Protein AF-A0A3R7VAK1-F1 (afdb_monomer)

Radius of gyration: 31.64 Å; Cα contacts (8 Å, |Δi|>4): 240; chains: 1; bounding box: 93×49×76 Å

Mean predicted aligned error: 9.97 Å

Secondary structure (DSSP, 8-state):
--EEEESSPPPHHHHHHHHHTTPEE--TTGGGGS-GGGEEEEE--HHHHHHHHHHH-SSPPPHHHHHHHHHHHHHHHHTT-EEEEHHHHHHS-HHHHHHHHTT------TTPPPPPPPHHHHHHHHHHHHH-HHHHHHHHHHHHHS--TTPPP-TTHHHHHHHH--HHHHHHHHHHHHHHHS--HHHHHHHHHHHHHHHHHHHHHHHHHHHHHHHHHHHHHHHHHHHHHHHHHHH--

Nearest PDB structures (foldseek):
  3syv-assembly2_D  TM=1.754E-01  e=9.789E+00  Mus musculus

Foldseek 3Di:
DAEEEEPADADPLLVVLCVLLRHHYDYLVCVVVDQLQQYEYEYEDQLVVQVRCVVPPPDHDDLVSLLVRLVSLLVSLVSVHAYAYSLQSSQDGSVQSNCVSVVHQAADDQPRDDDQGQLVSLVVVLVSCVVCVSSVVSVQSSQVSHRPRPYDGPPCVNVRSVVNNDPVSVVVSVVVVCVVVPPPPVVVVVVVVVVVVVVVVVVVVVVVVVVVVVVVVVVVVVVVVVVVVVVVVVVVD

Solvent-accessible surface area (backbone atoms only — not comparable to full-atom values): 13100 Å² total; per-residue (Å²): 77,46,35,31,32,42,92,58,89,70,57,68,72,49,53,53,43,41,46,74,47,63,37,41,85,45,57,70,84,56,51,82,80,49,62,35,75,32,30,36,40,39,44,61,61,70,33,57,43,51,48,51,42,70,72,74,46,97,66,85,85,51,76,65,54,55,36,49,51,38,50,51,52,40,53,44,40,75,65,51,20,45,28,34,46,48,74,61,57,59,74,48,51,55,70,43,47,41,34,43,39,72,74,40,87,43,72,60,64,88,81,66,74,78,86,83,59,54,22,60,35,18,44,52,44,56,52,44,39,74,78,40,47,66,41,53,54,33,45,55,56,35,48,74,68,32,62,53,34,84,52,80,69,77,81,58,50,68,59,56,30,57,74,33,43,38,69,70,50,30,53,50,50,57,52,54,54,39,66,77,76,41,68,52,70,69,52,46,52,52,50,51,54,51,50,51,51,53,50,55,53,49,54,49,52,54,51,52,54,53,52,54,52,51,52,52,51,51,49,52,49,52,53,48,53,51,52,54,52,53,53,49,56,65,72,78,106

Structure (mmCIF, N/CA/C/O backbone):
data_AF-A0A3R7VAK1-F1
#
_entry.id   AF-A0A3R7VAK1-F1
#
loop_
_atom_site.group_PDB
_atom_site.id
_atom_site.type_symbol
_atom_site.label_atom_id
_atom_site.label_alt_id
_atom_site.label_comp_id
_atom_site.label_asym_id
_atom_site.label_entity_id
_atom_site.label_seq_id
_atom_site.pdbx_PDB_ins_code
_atom_site.Cartn_x
_atom_site.Cartn_y
_atom_site.Cartn_z
_atom_site.occupancy
_atom_site.B_iso_or_equiv
_atom_site.auth_seq_id
_atom_site.auth_comp_id
_atom_site.auth_asym_id
_atom_site.auth_atom_id
_atom_site.pdbx_PDB_model_num
ATOM 1 N N . MET A 1 1 ? -4.345 18.558 17.727 1.00 90.06 1 MET A N 1
ATOM 2 C CA . MET A 1 1 ? -3.313 17.801 16.979 1.00 90.06 1 MET A CA 1
ATOM 3 C C . MET A 1 1 ? -2.535 18.797 16.137 1.00 90.06 1 MET A C 1
ATOM 5 O O . MET A 1 1 ? -3.128 19.792 15.745 1.00 90.06 1 MET A O 1
ATOM 9 N N . LYS A 1 2 ? -1.239 18.591 15.915 1.00 89.31 2 LYS A N 1
ATOM 10 C CA . LYS A 1 2 ? -0.387 19.509 15.135 1.00 89.31 2 LYS A CA 1
ATOM 11 C C . LYS A 1 2 ? 0.376 18.796 14.031 1.00 89.31 2 LYS A C 1
ATOM 13 O O . LYS A 1 2 ? 0.550 19.355 12.954 1.00 89.31 2 LYS A O 1
ATOM 18 N N . HIS A 1 3 ? 0.766 17.552 14.285 1.00 92.44 3 HIS A N 1
ATOM 19 C CA . HIS A 1 3 ? 1.572 16.772 13.362 1.00 92.44 3 HIS A CA 1
ATOM 20 C C . HIS A 1 3 ? 0.809 15.545 12.888 1.00 92.44 3 HIS A C 1
ATOM 22 O O . HIS A 1 3 ? 0.019 14.964 13.638 1.00 92.44 3 HIS A O 1
ATOM 28 N N . TRP A 1 4 ? 1.068 15.135 11.655 1.00 92.75 4 TRP A N 1
ATOM 29 C CA . TRP A 1 4 ? 0.649 13.841 11.141 1.00 92.75 4 TRP A CA 1
ATOM 30 C C . TRP A 1 4 ? 1.864 13.067 10.644 1.00 92.75 4 TRP A C 1
ATOM 32 O O . TRP A 1 4 ? 2.814 13.656 10.131 1.00 92.75 4 TRP A O 1
ATOM 42 N N . CYS A 1 5 ? 1.839 11.748 10.785 1.00 91.50 5 CYS A N 1
ATOM 43 C CA . CYS A 1 5 ? 2.855 10.885 10.199 1.00 91.50 5 CYS A CA 1
ATOM 44 C C . CYS A 1 5 ? 2.229 9.607 9.645 1.00 91.50 5 CYS A C 1
ATOM 46 O O . CYS A 1 5 ? 1.159 9.175 10.070 1.00 91.50 5 CYS A O 1
ATOM 48 N N . SER A 1 6 ? 2.906 9.018 8.668 1.00 89.88 6 SER A N 1
ATOM 49 C CA . SER A 1 6 ? 2.524 7.769 8.018 1.00 89.88 6 SER A CA 1
ATOM 50 C C . SER A 1 6 ? 3.787 6.973 7.721 1.00 89.88 6 SER A C 1
ATOM 52 O O . SER A 1 6 ? 4.858 7.558 7.554 1.00 89.88 6 SER A O 1
ATOM 54 N N . ALA A 1 7 ? 3.674 5.646 7.679 1.00 83.75 7 ALA A N 1
ATOM 55 C CA . ALA A 1 7 ? 4.804 4.773 7.351 1.00 83.75 7 ALA A CA 1
ATOM 56 C C . ALA A 1 7 ? 5.190 4.831 5.873 1.00 83.75 7 ALA A C 1
ATOM 58 O O . ALA A 1 7 ? 6.351 4.625 5.537 1.00 83.75 7 ALA A O 1
ATOM 59 N N . ILE A 1 8 ? 4.219 5.137 5.018 1.00 81.56 8 ILE A N 1
ATOM 60 C CA . ILE A 1 8 ? 4.393 5.347 3.583 1.00 81.56 8 ILE A CA 1
ATOM 61 C C . ILE A 1 8 ? 3.769 6.687 3.232 1.00 81.56 8 ILE A C 1
ATOM 63 O O . ILE A 1 8 ? 2.856 7.164 3.917 1.00 81.56 8 ILE A O 1
ATOM 67 N N . ASP A 1 9 ? 4.241 7.300 2.157 1.00 82.25 9 ASP A N 1
ATOM 68 C CA . ASP A 1 9 ? 3.617 8.496 1.624 1.00 82.25 9 ASP A CA 1
ATOM 69 C C . ASP A 1 9 ? 2.122 8.275 1.345 1.00 82.25 9 ASP A C 1
ATOM 71 O O . ASP A 1 9 ? 1.715 7.479 0.498 1.00 82.25 9 ASP A O 1
ATOM 75 N N . VAL A 1 10 ? 1.291 9.073 2.006 1.00 85.88 10 VAL A N 1
ATOM 76 C CA . VAL A 1 10 ? -0.148 9.144 1.740 1.00 85.88 10 VAL A CA 1
ATOM 77 C C . VAL A 1 10 ? -0.439 9.646 0.322 1.00 85.88 10 VAL A C 1
ATOM 79 O O . VAL A 1 10 ? 0.418 10.190 -0.385 1.00 85.88 10 VAL A O 1
ATOM 82 N N . ALA A 1 11 ? -1.679 9.451 -0.129 1.00 86.12 11 ALA A N 1
ATOM 83 C CA . ALA A 1 11 ? -2.154 10.004 -1.392 1.00 86.12 11 ALA A CA 1
ATOM 84 C C . ALA A 1 11 ? -1.987 11.542 -1.428 1.00 86.12 11 ALA A C 1
ATOM 86 O O . ALA A 1 11 ? -2.242 12.208 -0.420 1.00 86.12 11 ALA A O 1
ATOM 87 N N . PRO A 1 12 ? -1.613 12.134 -2.579 1.00 86.12 12 PRO A N 1
ATOM 88 C CA . PRO A 1 12 ? -1.363 13.574 -2.685 1.00 86.12 12 PRO A CA 1
ATOM 89 C C . PRO A 1 12 ? -2.589 14.414 -2.297 1.00 86.12 12 PRO A C 1
ATOM 91 O O . PRO A 1 12 ? -2.455 15.375 -1.546 1.00 86.12 12 PRO A O 1
ATOM 94 N N . GLY A 1 13 ? -3.794 13.986 -2.690 1.00 88.62 13 GLY A N 1
ATOM 95 C CA . GLY A 1 13 ? -5.034 14.661 -2.294 1.00 88.62 13 GLY A CA 1
ATOM 96 C C . GLY A 1 13 ? -5.288 14.641 -0.781 1.00 88.62 13 GLY A C 1
ATOM 97 O O . GLY A 1 13 ? -5.809 15.611 -0.235 1.00 88.62 13 GLY A O 1
ATOM 98 N N . LEU A 1 14 ? -4.878 13.581 -0.072 1.00 90.94 14 LEU A N 1
ATOM 99 C CA . LEU A 1 14 ? -4.961 13.545 1.390 1.00 90.94 14 LEU A CA 1
ATOM 100 C C . LEU A 1 14 ? -3.970 14.522 2.016 1.00 90.94 14 LEU A C 1
ATOM 102 O O . LEU A 1 14 ? -4.324 15.269 2.924 1.00 90.94 14 LEU A O 1
ATOM 106 N N . LYS A 1 15 ? -2.736 14.540 1.505 1.00 91.38 15 LYS A N 1
ATOM 107 C CA . LYS A 1 15 ? -1.683 15.448 1.965 1.00 91.38 15 LYS A CA 1
ATOM 108 C C . LYS A 1 15 ? -2.126 16.906 1.853 1.00 91.38 15 LYS A C 1
ATOM 110 O O . LYS A 1 15 ? -1.982 17.644 2.820 1.00 91.38 15 LYS A O 1
ATOM 115 N N . GLU A 1 16 ? -2.717 17.294 0.726 1.00 91.38 16 GLU A N 1
ATOM 116 C CA . GLU A 1 16 ? -3.269 18.639 0.515 1.00 91.38 16 GLU A CA 1
ATOM 117 C C . GLU A 1 16 ? -4.404 18.974 1.492 1.00 91.38 16 GLU A C 1
ATOM 119 O O . GLU A 1 16 ? -4.458 20.079 2.029 1.00 91.38 16 GLU A O 1
ATOM 124 N N . LYS A 1 17 ? -5.298 18.020 1.779 1.00 93.44 17 LYS A N 1
ATOM 125 C CA . LYS A 1 17 ? -6.361 18.215 2.779 1.00 93.44 17 LYS A CA 1
ATOM 126 C C . LYS A 1 17 ? -5.801 18.393 4.191 1.00 93.44 17 LYS A C 1
ATOM 128 O O . LYS A 1 17 ? -6.282 19.251 4.929 1.00 93.44 17 LYS A O 1
ATOM 133 N N . LEU A 1 18 ? -4.804 17.594 4.573 1.00 92.81 18 LEU A N 1
ATOM 134 C CA . LEU A 1 18 ? -4.169 17.659 5.892 1.00 92.81 18 LEU A CA 1
ATOM 135 C C . LEU A 1 18 ? -3.427 18.985 6.086 1.00 92.81 18 LEU A C 1
ATOM 137 O O . LEU A 1 18 ? -3.588 19.624 7.126 1.00 92.81 18 LEU A O 1
ATOM 141 N N . THR A 1 19 ? -2.681 19.439 5.075 1.00 91.88 19 THR A N 1
ATOM 142 C CA . THR A 1 19 ? -1.998 20.739 5.124 1.00 91.88 19 THR A CA 1
ATOM 143 C C . THR A 1 19 ? -2.992 21.897 5.133 1.00 91.88 19 THR A C 1
ATOM 145 O O . THR A 1 19 ? -2.819 22.832 5.910 1.00 91.88 19 THR A O 1
ATOM 148 N N . ALA A 1 20 ? -4.079 21.821 4.356 1.00 90.75 20 ALA A N 1
ATOM 149 C CA . ALA A 1 20 ? -5.154 22.816 4.382 1.00 90.75 20 ALA A CA 1
ATOM 150 C C . ALA A 1 20 ? -5.874 22.884 5.741 1.00 90.75 20 ALA A C 1
ATOM 152 O O . ALA A 1 20 ? -6.329 23.952 6.147 1.00 90.75 20 ALA A O 1
ATOM 153 N N . ALA A 1 21 ? -5.956 21.763 6.462 1.00 90.25 21 ALA A N 1
ATOM 154 C CA . ALA A 1 21 ? -6.474 21.715 7.826 1.00 90.25 21 ALA A CA 1
ATOM 155 C C . ALA A 1 21 ? -5.461 22.220 8.880 1.00 90.25 21 ALA A C 1
ATOM 157 O O . ALA A 1 21 ? -5.824 22.374 10.044 1.00 90.25 21 ALA A O 1
ATOM 158 N N . GLY A 1 22 ? -4.216 22.513 8.484 1.00 89.50 22 GLY A N 1
ATOM 159 C CA . GLY A 1 22 ? -3.166 23.047 9.353 1.00 89.50 22 GLY A CA 1
ATOM 160 C C . GLY A 1 22 ? -2.309 21.991 10.056 1.00 89.50 22 GLY A C 1
ATOM 161 O O . GLY A 1 22 ? -1.672 22.315 11.054 1.00 89.50 22 GLY A O 1
ATOM 162 N N . LEU A 1 23 ? -2.299 20.740 9.577 1.00 91.31 23 LEU A N 1
ATOM 163 C CA . LEU A 1 23 ? -1.410 19.695 10.091 1.00 91.31 23 LEU A CA 1
ATOM 164 C C . LEU A 1 23 ? -0.082 19.671 9.329 1.00 91.31 23 LEU A C 1
ATOM 166 O O . LEU A 1 23 ? -0.047 19.662 8.096 1.00 91.31 23 LEU A O 1
ATOM 170 N N . GLU A 1 24 ? 1.012 19.572 10.074 1.00 91.31 24 GLU A N 1
ATOM 171 C CA . GLU A 1 24 ? 2.363 19.474 9.528 1.00 91.31 24 GLU A CA 1
ATOM 172 C C . GLU A 1 24 ? 2.799 18.012 9.406 1.00 91.31 24 GLU A C 1
ATOM 174 O O . GLU A 1 24 ? 2.557 17.198 10.298 1.00 91.31 24 GLU A O 1
ATOM 179 N N . ALA A 1 25 ? 3.446 17.666 8.294 1.00 90.62 25 ALA A N 1
ATOM 180 C CA . ALA A 1 25 ? 3.983 16.325 8.100 1.00 90.62 25 ALA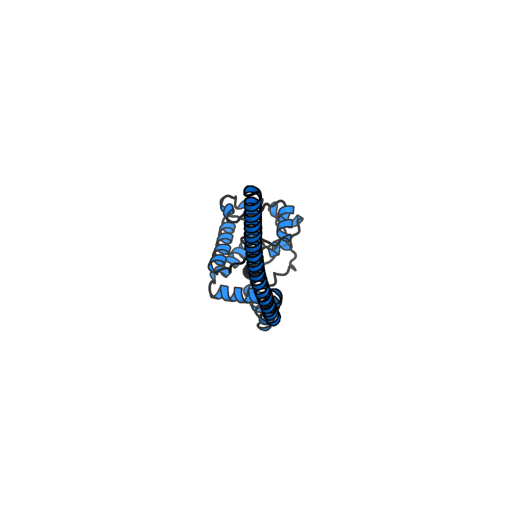 A CA 1
ATOM 181 C C . ALA A 1 25 ? 5.225 16.126 8.979 1.00 90.62 25 ALA A C 1
ATOM 183 O O . ALA A 1 25 ? 6.165 16.916 8.902 1.00 90.62 25 ALA A O 1
ATOM 184 N N . ALA A 1 26 ? 5.243 15.058 9.769 1.00 88.31 26 ALA A N 1
ATOM 185 C CA . ALA A 1 26 ? 6.400 14.609 10.532 1.00 88.31 26 ALA A CA 1
ATOM 186 C C . ALA A 1 26 ? 6.903 13.272 9.979 1.00 88.31 26 ALA A C 1
ATOM 188 O O . ALA A 1 26 ? 6.107 12.418 9.573 1.00 88.31 26 ALA A O 1
ATOM 189 N N . GLN A 1 27 ? 8.222 13.065 9.979 1.00 81.19 27 GLN A N 1
ATOM 190 C CA . GLN A 1 27 ? 8.775 11.759 9.635 1.00 81.19 27 GLN A CA 1
ATOM 191 C C . GLN A 1 27 ? 8.636 10.791 10.803 1.00 81.19 27 GLN A C 1
ATOM 193 O O . GLN A 1 27 ? 8.733 11.171 11.968 1.00 81.19 27 GLN A O 1
ATOM 198 N N . LEU A 1 28 ? 8.460 9.507 10.491 1.00 72.75 28 LEU A N 1
ATOM 199 C CA . LEU A 1 28 ? 8.272 8.459 11.497 1.00 72.75 28 LEU A CA 1
ATOM 200 C C . LEU A 1 28 ? 9.488 8.303 12.433 1.00 72.75 28 LEU A C 1
ATOM 202 O O . LEU A 1 28 ? 9.338 7.880 13.580 1.00 72.75 28 LEU A O 1
ATOM 206 N N . ALA A 1 29 ? 10.681 8.693 11.969 1.00 73.06 29 ALA A N 1
ATOM 207 C CA . ALA A 1 29 ? 11.901 8.747 12.774 1.00 73.06 29 ALA A CA 1
ATOM 208 C C . ALA A 1 29 ? 11.830 9.802 13.895 1.00 73.06 29 ALA A C 1
ATOM 210 O O . ALA A 1 29 ? 12.271 9.528 15.014 1.00 73.06 29 ALA A O 1
ATOM 211 N N . ASP A 1 30 ? 11.198 10.945 13.620 1.00 76.62 30 ASP A N 1
ATOM 212 C CA . ASP A 1 30 ? 11.133 12.111 14.513 1.00 76.62 30 ASP A CA 1
ATOM 213 C C . ASP A 1 30 ? 9.968 12.014 15.513 1.00 76.62 30 ASP A C 1
ATOM 215 O O . ASP A 1 30 ? 9.899 12.747 16.497 1.00 76.62 30 ASP A O 1
ATOM 219 N N . VAL A 1 31 ? 9.065 11.046 15.316 1.00 74.38 31 VAL A N 1
ATOM 220 C CA . VAL A 1 31 ? 7.885 10.812 16.167 1.00 74.38 31 VAL A CA 1
ATOM 221 C C . VAL A 1 31 ? 8.243 10.592 17.639 1.00 74.38 31 VAL A C 1
ATOM 223 O O . VAL A 1 31 ? 7.439 10.899 18.514 1.00 74.38 31 VAL A O 1
ATOM 226 N N . LYS A 1 32 ? 9.446 10.089 17.944 1.00 74.50 32 LYS A N 1
ATOM 227 C CA . LYS A 1 32 ? 9.892 9.878 19.334 1.00 74.50 32 LYS A CA 1
ATOM 228 C C . LYS A 1 32 ? 10.037 11.174 20.131 1.00 74.50 32 LYS A C 1
ATOM 230 O O . LYS A 1 32 ? 10.006 11.115 21.357 1.00 74.50 32 LYS A O 1
ATOM 235 N N . GLU A 1 33 ? 10.238 12.298 19.452 1.00 79.50 33 GLU A N 1
ATOM 236 C CA . GLU A 1 33 ? 10.461 13.609 20.067 1.00 79.50 33 GLU A CA 1
ATOM 237 C C . GLU A 1 33 ? 9.162 14.419 20.202 1.00 79.50 33 GLU A C 1
ATOM 239 O O . GLU A 1 33 ? 9.130 15.431 20.901 1.00 79.50 33 GLU A O 1
ATOM 244 N N . LEU A 1 34 ? 8.080 13.962 19.565 1.00 82.56 34 LEU A N 1
ATOM 245 C CA . LEU A 1 34 ? 6.777 14.619 19.570 1.00 82.56 34 LEU A CA 1
ATOM 246 C C . LEU A 1 34 ? 5.901 14.111 20.722 1.00 82.56 34 LEU A C 1
ATOM 248 O O . LEU A 1 34 ? 5.946 12.935 21.085 1.00 82.56 34 LEU A O 1
ATOM 252 N N . ASP A 1 35 ? 5.051 14.988 21.269 1.00 84.69 35 ASP A N 1
ATOM 253 C CA . ASP A 1 35 ? 3.999 14.572 22.202 1.00 84.69 35 ASP A CA 1
ATOM 254 C C . ASP A 1 35 ? 2.992 13.675 21.457 1.00 84.69 35 ASP A C 1
ATOM 256 O O . ASP A 1 35 ? 2.351 14.151 20.509 1.00 84.69 35 ASP A O 1
ATOM 260 N N . PRO A 1 36 ? 2.794 12.406 21.879 1.00 85.06 36 PRO A N 1
ATOM 261 C CA . PRO A 1 36 ? 1.802 11.521 21.278 1.00 85.06 36 PRO A CA 1
ATOM 262 C C . PRO A 1 36 ? 0.420 12.171 21.196 1.00 85.06 36 PRO A C 1
ATOM 264 O O . PRO A 1 36 ? -0.279 12.013 20.202 1.00 85.06 36 PRO A O 1
ATOM 267 N N . SER A 1 37 ? 0.043 12.984 22.185 1.00 85.62 37 SER A N 1
ATOM 268 C CA . SER A 1 37 ? -1.279 13.611 22.237 1.00 85.62 37 SER A CA 1
ATOM 269 C C . SER A 1 37 ? -1.525 14.651 21.126 1.00 85.62 37 SER A C 1
ATOM 271 O O . SER A 1 37 ? -2.676 15.017 20.841 1.00 85.62 37 SER A O 1
ATOM 273 N N . GLU A 1 38 ? -0.460 15.138 20.487 1.00 89.50 38 GLU A N 1
ATOM 274 C CA . GLU A 1 38 ? -0.514 16.087 19.374 1.00 89.50 38 GLU A CA 1
ATOM 275 C C . GLU A 1 38 ? -0.366 15.417 18.001 1.00 89.50 38 GLU A C 1
ATOM 277 O O . GLU A 1 38 ? -0.489 16.108 16.984 1.00 89.50 38 GLU A O 1
ATOM 282 N N . LEU A 1 39 ? -0.170 14.098 17.964 1.00 91.56 39 LEU A N 1
ATOM 283 C CA . LEU A 1 39 ? 0.146 13.333 16.765 1.00 91.56 39 LEU A CA 1
ATOM 284 C C . LEU A 1 39 ? -1.072 12.595 16.193 1.00 91.56 39 LEU A C 1
ATOM 286 O O . LEU A 1 39 ? -1.811 11.922 16.916 1.00 91.56 39 LEU A O 1
ATOM 290 N N . LEU A 1 40 ? -1.229 12.686 14.872 1.00 92.94 40 LEU A N 1
ATOM 291 C CA . LEU A 1 40 ? -2.108 11.842 14.068 1.00 92.94 40 LEU A CA 1
ATOM 292 C C . LEU A 1 40 ? -1.276 10.795 13.310 1.00 92.94 40 LEU A C 1
ATOM 294 O O . LEU A 1 40 ? -0.563 11.121 12.363 1.00 92.94 40 LEU A O 1
ATOM 298 N N . LEU A 1 41 ? -1.386 9.535 13.714 1.00 93.50 41 LEU A N 1
ATOM 299 C CA . LEU A 1 41 ? -0.835 8.385 13.007 1.00 93.50 41 LEU A CA 1
ATOM 300 C C . LEU A 1 41 ? -1.799 7.956 11.908 1.00 93.50 41 LEU A C 1
ATOM 302 O O . LEU A 1 41 ? -2.929 7.548 12.185 1.00 93.50 41 LEU A O 1
ATOM 306 N N . ILE A 1 42 ? -1.329 7.994 10.673 1.00 94.25 42 ILE A N 1
ATOM 307 C CA . ILE A 1 42 ? -2.062 7.491 9.523 1.00 94.25 42 ILE A CA 1
ATOM 308 C C . ILE A 1 42 ? -1.515 6.109 9.183 1.00 94.25 42 ILE A C 1
ATOM 310 O O . ILE A 1 42 ? -0.302 5.916 9.067 1.00 94.25 42 ILE A O 1
ATOM 314 N N . TYR A 1 43 ? -2.413 5.141 9.048 1.00 93.75 43 TYR A N 1
ATOM 315 C CA . TYR A 1 43 ? -2.078 3.803 8.576 1.00 93.75 43 TYR A CA 1
ATOM 316 C C . TYR A 1 43 ? -2.926 3.439 7.369 1.00 93.75 43 TYR A C 1
ATOM 318 O O . TYR A 1 43 ? -4.030 3.951 7.190 1.00 93.75 43 TYR A O 1
ATOM 326 N N . SER A 1 44 ? -2.408 2.506 6.585 1.00 92.81 44 SER A N 1
ATOM 327 C CA . SER A 1 44 ? -3.130 1.872 5.493 1.00 92.81 44 SER A CA 1
ATOM 328 C C . SER A 1 44 ? -3.312 0.390 5.827 1.00 92.81 44 SER A C 1
ATOM 330 O O . SER A 1 44 ? -2.423 -0.204 6.453 1.00 92.81 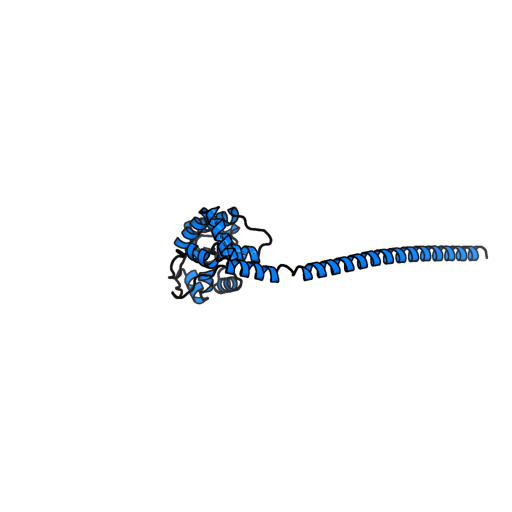44 SER A O 1
ATOM 332 N N . PRO A 1 45 ? -4.433 -0.229 5.430 1.00 93.06 45 PRO A N 1
ATOM 333 C CA . PRO A 1 45 ? -4.585 -1.678 5.448 1.00 93.06 45 PRO A CA 1
ATOM 334 C C . PRO A 1 45 ? -3.425 -2.387 4.717 1.00 93.06 45 PRO A C 1
ATOM 336 O O . PRO A 1 45 ? -2.872 -1.816 3.772 1.00 93.06 45 PRO A O 1
ATOM 339 N N . PRO A 1 46 ? -3.026 -3.608 5.129 1.00 93.62 46 PRO A N 1
AT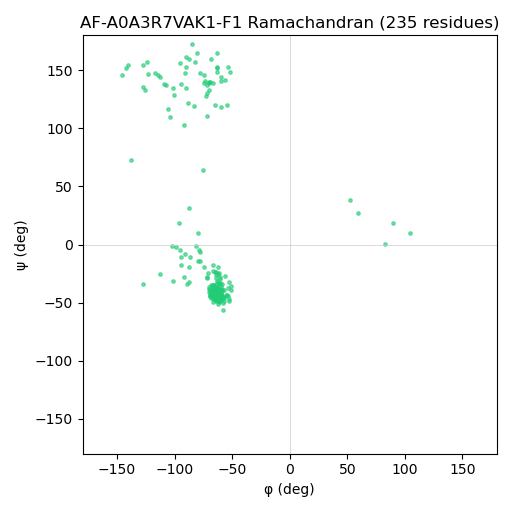OM 340 C CA . PRO A 1 46 ? -1.871 -4.298 4.551 1.00 93.62 46 PRO A CA 1
ATOM 341 C C . PRO A 1 46 ? -1.897 -4.445 3.022 1.00 93.62 46 PRO A C 1
ATOM 343 O O . PRO A 1 46 ? -0.855 -4.312 2.386 1.00 93.62 46 PRO A O 1
ATOM 346 N N . ASP A 1 47 ? -3.063 -4.688 2.423 1.00 93.56 47 ASP A N 1
ATOM 347 C CA . ASP A 1 47 ? -3.236 -4.789 0.971 1.00 93.56 47 ASP A CA 1
ATOM 348 C C . ASP A 1 47 ? -2.928 -3.465 0.263 1.00 93.56 47 ASP A C 1
ATOM 350 O O . ASP A 1 47 ? -2.140 -3.435 -0.684 1.00 93.56 47 ASP A O 1
ATOM 354 N N . GLN A 1 48 ? -3.470 -2.359 0.774 1.00 91.56 48 GLN A N 1
ATOM 355 C CA . GLN A 1 48 ? -3.219 -1.028 0.230 1.00 91.56 48 GLN A CA 1
ATOM 356 C C . GLN A 1 48 ? -1.769 -0.607 0.433 1.00 91.56 48 GLN A C 1
ATOM 358 O O . GLN A 1 48 ? -1.166 0.005 -0.443 1.00 91.56 48 GLN A O 1
ATOM 363 N N . LEU A 1 49 ? -1.197 -0.959 1.582 1.00 91.00 49 LEU A N 1
ATOM 364 C CA . LEU A 1 49 ? 0.193 -0.691 1.909 1.00 91.00 49 LEU A CA 1
ATOM 365 C C . LEU A 1 49 ? 1.120 -1.377 0.891 1.00 91.00 49 LEU A C 1
ATOM 367 O O . LEU A 1 49 ? 2.007 -0.728 0.339 1.00 91.00 49 LEU A O 1
ATOM 371 N N . LEU A 1 50 ? 0.883 -2.655 0.580 1.00 90.75 50 LEU A N 1
ATOM 372 C CA . LEU A 1 50 ? 1.633 -3.391 -0.446 1.00 90.75 50 LEU A CA 1
ATOM 373 C C . LEU A 1 50 ? 1.500 -2.761 -1.838 1.00 90.75 50 LEU A C 1
ATOM 375 O O . LEU A 1 50 ? 2.478 -2.684 -2.582 1.00 90.75 50 LEU A O 1
ATOM 379 N N . GLU A 1 51 ? 0.302 -2.310 -2.199 1.00 88.50 51 GLU A N 1
ATOM 380 C CA . GLU A 1 51 ? 0.040 -1.668 -3.487 1.00 88.50 51 GLU A CA 1
ATOM 381 C C . GLU A 1 51 ? 0.739 -0.306 -3.610 1.00 88.50 51 GLU A C 1
ATOM 383 O O . GLU A 1 51 ? 1.386 -0.010 -4.621 1.00 88.50 51 GLU A O 1
ATOM 388 N N . GLN A 1 52 ? 0.690 0.504 -2.553 1.00 86.50 52 GLN A N 1
ATOM 389 C CA . GLN A 1 52 ? 1.420 1.767 -2.468 1.00 86.50 52 GLN A CA 1
ATOM 390 C C . GLN A 1 52 ? 2.934 1.535 -2.540 1.00 86.50 52 GLN A C 1
ATOM 392 O O . GLN A 1 52 ? 3.623 2.224 -3.289 1.00 86.50 52 GLN A O 1
ATOM 397 N N . TRP A 1 53 ? 3.449 0.518 -1.844 1.00 86.88 53 TRP A N 1
ATOM 398 C CA . TRP A 1 53 ? 4.866 0.154 -1.904 1.00 86.88 53 TRP A CA 1
ATOM 399 C C . TRP A 1 53 ? 5.280 -0.240 -3.325 1.00 86.88 53 TRP A C 1
ATOM 401 O O . TRP A 1 53 ? 6.236 0.300 -3.870 1.00 86.88 53 TRP A O 1
ATOM 411 N N . ARG A 1 54 ? 4.506 -1.113 -3.982 1.00 83.94 54 ARG A N 1
ATOM 412 C CA . ARG A 1 54 ? 4.765 -1.584 -5.357 1.00 83.94 54 ARG A CA 1
ATOM 413 C C . ARG A 1 54 ? 4.745 -0.465 -6.408 1.00 83.94 54 ARG A C 1
ATOM 415 O O . ARG A 1 54 ? 5.281 -0.630 -7.511 1.00 83.94 54 ARG A O 1
ATOM 422 N N . THR A 1 55 ? 4.051 0.635 -6.131 1.00 80.38 55 THR A N 1
ATOM 423 C CA . THR A 1 55 ? 3.940 1.771 -7.056 1.00 80.38 55 THR A CA 1
ATOM 424 C C . THR A 1 55 ? 5.006 2.833 -6.837 1.00 80.38 55 THR A C 1
ATOM 426 O O . THR A 1 55 ? 5.344 3.513 -7.802 1.00 80.38 55 THR A O 1
ATOM 429 N N . ARG A 1 56 ? 5.528 2.979 -5.615 1.00 75.75 56 ARG A N 1
ATOM 430 C CA . ARG A 1 56 ? 6.403 4.101 -5.242 1.00 75.75 56 ARG A CA 1
ATOM 431 C C . ARG A 1 56 ? 7.845 3.712 -4.951 1.00 75.75 56 ARG A C 1
ATOM 433 O O . ARG A 1 56 ? 8.717 4.556 -5.110 1.00 75.75 56 ARG A O 1
ATOM 440 N N . GLU A 1 57 ? 8.087 2.473 -4.543 1.00 76.94 57 GLU A N 1
ATOM 441 C CA . GLU A 1 57 ? 9.406 2.012 -4.122 1.00 76.94 57 GLU A CA 1
ATOM 442 C C . GLU A 1 57 ? 10.026 1.082 -5.168 1.00 76.94 57 GLU A C 1
ATOM 444 O O . GLU A 1 57 ? 9.379 0.168 -5.682 1.00 76.94 57 GLU A O 1
ATOM 449 N N . ASP A 1 58 ? 11.319 1.276 -5.430 1.00 73.88 58 ASP A N 1
ATOM 450 C CA . ASP A 1 58 ? 12.090 0.437 -6.358 1.00 73.88 58 ASP A CA 1
ATOM 451 C C . ASP A 1 58 ? 12.505 -0.904 -5.731 1.00 73.88 58 ASP A C 1
ATOM 453 O O . ASP A 1 58 ? 12.934 -1.828 -6.428 1.00 73.88 58 ASP A O 1
ATOM 457 N N . THR A 1 59 ? 12.400 -1.023 -4.403 1.00 79.56 59 THR A N 1
ATOM 458 C CA . THR A 1 59 ? 12.836 -2.206 -3.655 1.00 79.56 59 THR A CA 1
ATOM 459 C C . THR A 1 59 ? 11.654 -3.004 -3.102 1.00 79.56 59 THR A C 1
ATOM 461 O O . THR A 1 59 ? 10.685 -2.425 -2.600 1.00 79.56 59 THR A O 1
ATOM 464 N N . PRO A 1 60 ? 11.710 -4.348 -3.176 1.00 83.12 60 PRO A N 1
ATOM 465 C CA . PRO A 1 60 ? 10.636 -5.194 -2.684 1.00 83.12 60 PRO A CA 1
ATOM 466 C C . PRO A 1 60 ? 10.596 -5.189 -1.154 1.00 83.12 60 PRO A C 1
ATOM 468 O O . PRO A 1 60 ? 11.603 -5.453 -0.493 1.00 83.12 60 PRO A O 1
ATOM 471 N N . VAL A 1 61 ? 9.407 -4.956 -0.604 1.00 87.38 61 VAL A N 1
ATOM 472 C CA . VAL A 1 61 ? 9.151 -5.010 0.839 1.00 87.38 61 VAL A CA 1
ATOM 473 C C . VAL A 1 61 ? 9.292 -6.433 1.381 1.00 87.38 61 VAL A C 1
ATOM 475 O O . VAL A 1 61 ? 8.839 -7.398 0.758 1.00 87.38 61 VAL A O 1
ATOM 478 N N . GLN A 1 62 ? 9.904 -6.576 2.556 1.00 89.25 62 GLN A N 1
ATOM 479 C CA . GLN A 1 62 ? 9.989 -7.846 3.274 1.00 89.25 62 GLN A CA 1
ATOM 480 C C . GLN A 1 62 ? 8.869 -7.967 4.313 1.00 89.25 62 GLN A C 1
ATOM 482 O O . GLN A 1 62 ? 8.352 -6.982 4.845 1.00 89.25 62 GLN A O 1
ATOM 487 N N . SER A 1 63 ? 8.519 -9.200 4.682 1.00 89.31 63 SER A N 1
ATOM 488 C CA . SER A 1 63 ? 7.517 -9.457 5.728 1.00 89.31 63 SER A CA 1
ATOM 489 C C . SER A 1 63 ? 7.916 -8.880 7.095 1.00 89.31 63 SER A C 1
ATOM 491 O O . SER A 1 63 ? 7.049 -8.482 7.878 1.00 89.31 63 SER A O 1
ATOM 493 N N . SER A 1 64 ? 9.221 -8.788 7.379 1.00 91.31 64 SER A N 1
ATOM 494 C CA . SER A 1 64 ? 9.764 -8.130 8.572 1.00 91.31 64 SER A CA 1
ATOM 495 C C . SER A 1 64 ? 9.459 -6.637 8.611 1.00 91.31 64 SER A C 1
ATOM 497 O O . SER A 1 64 ? 9.143 -6.119 9.682 1.00 91.31 64 SER A O 1
ATOM 499 N N . ASP A 1 65 ? 9.503 -5.967 7.460 1.00 90.69 65 ASP A N 1
ATOM 500 C CA . ASP A 1 65 ? 9.304 -4.520 7.359 1.00 90.69 65 ASP A CA 1
ATOM 501 C C . ASP A 1 65 ? 7.850 -4.176 7.687 1.00 90.69 65 ASP A C 1
ATOM 503 O O . ASP A 1 65 ? 7.576 -3.332 8.540 1.00 90.69 65 ASP A O 1
ATOM 507 N N . LEU A 1 66 ? 6.908 -4.926 7.107 1.00 91.31 66 LEU A N 1
ATOM 508 C CA . LEU A 1 66 ? 5.476 -4.793 7.391 1.00 91.31 66 LEU A CA 1
ATOM 509 C C . LEU A 1 66 ? 5.165 -5.028 8.865 1.00 91.31 66 LEU A C 1
ATOM 511 O O . LEU A 1 66 ? 4.431 -4.259 9.489 1.00 91.31 66 LEU A O 1
ATOM 515 N N . ARG A 1 67 ? 5.758 -6.073 9.447 1.00 91.56 67 ARG A N 1
ATOM 516 C CA . ARG A 1 67 ? 5.601 -6.368 10.872 1.00 91.56 67 ARG A CA 1
ATOM 517 C C . ARG A 1 67 ? 6.093 -5.205 11.727 1.00 91.56 67 ARG A C 1
ATOM 519 O O . ARG A 1 67 ? 5.389 -4.788 12.644 1.00 91.56 67 ARG A O 1
ATOM 526 N N . GLN A 1 68 ? 7.269 -4.668 11.416 1.00 91.69 68 GLN A N 1
ATOM 527 C CA . GLN A 1 68 ? 7.846 -3.546 12.143 1.00 91.69 68 GLN A CA 1
ATOM 528 C C . GLN A 1 68 ? 6.975 -2.290 12.036 1.00 91.69 68 GLN A C 1
ATOM 530 O O . GLN A 1 68 ? 6.766 -1.623 13.049 1.00 91.69 68 GLN A O 1
ATOM 535 N N . ILE A 1 69 ? 6.424 -1.996 10.856 1.00 91.50 69 ILE A N 1
ATOM 536 C CA . ILE A 1 69 ? 5.532 -0.852 10.632 1.00 91.50 69 ILE A CA 1
ATOM 537 C C . ILE A 1 69 ? 4.308 -0.925 11.550 1.00 91.50 69 ILE A C 1
ATOM 539 O O . ILE A 1 69 ? 4.090 -0.015 12.354 1.00 91.50 69 ILE A O 1
ATOM 543 N N . PHE A 1 70 ? 3.544 -2.020 11.497 1.00 92.81 70 PHE A N 1
ATOM 544 C CA . PHE A 1 70 ? 2.326 -2.142 12.305 1.00 92.81 70 PHE A CA 1
ATOM 545 C C . PHE A 1 70 ? 2.629 -2.216 13.807 1.00 92.81 70 PHE A C 1
ATOM 547 O O . PHE A 1 70 ? 1.897 -1.642 14.614 1.00 92.81 70 PHE A O 1
ATOM 554 N N . GLN A 1 71 ? 3.738 -2.847 14.209 1.00 92.19 71 GLN A N 1
ATOM 555 C CA . GLN A 1 71 ? 4.178 -2.848 15.608 1.00 92.19 71 GLN A CA 1
ATOM 556 C C . GLN A 1 71 ? 4.530 -1.443 16.109 1.00 92.19 71 GLN A C 1
ATOM 558 O O . GLN A 1 71 ? 4.173 -1.079 17.233 1.00 92.19 71 GLN A O 1
ATOM 563 N N . GLN A 1 72 ? 5.228 -0.643 15.298 1.00 90.38 72 GLN A N 1
ATOM 564 C CA . GLN A 1 72 ? 5.570 0.735 15.645 1.00 90.38 72 GLN A CA 1
ATOM 565 C C . GLN A 1 72 ? 4.318 1.607 15.749 1.00 90.38 72 GLN A C 1
ATOM 567 O O . GLN A 1 72 ? 4.159 2.306 16.749 1.00 90.38 72 GLN A O 1
ATOM 572 N N . GLN A 1 73 ? 3.410 1.523 14.775 1.00 90.56 73 GLN A N 1
ATOM 573 C CA . GLN A 1 73 ? 2.140 2.252 14.804 1.00 90.56 73 GLN A CA 1
ATOM 574 C C . GLN A 1 73 ? 1.330 1.897 16.054 1.00 90.56 73 GLN A C 1
ATOM 576 O O . GLN A 1 73 ? 0.976 2.787 16.824 1.00 90.56 73 GLN A O 1
ATOM 581 N N . LEU A 1 74 ? 1.147 0.604 16.339 1.00 91.00 74 LEU A N 1
ATOM 582 C CA . LEU A 1 74 ? 0.418 0.146 17.523 1.00 91.00 74 LEU A CA 1
ATOM 583 C C . LEU A 1 74 ? 1.062 0.636 18.826 1.00 91.00 74 LEU A C 1
ATOM 585 O O . LEU A 1 74 ? 0.360 1.009 19.768 1.00 91.00 74 LEU A O 1
ATOM 589 N N . LYS A 1 75 ? 2.398 0.652 18.896 1.00 90.56 75 LYS A N 1
ATOM 590 C CA . LYS A 1 75 ? 3.128 1.174 20.055 1.00 90.56 75 LYS A CA 1
ATOM 591 C C . LYS A 1 75 ? 2.816 2.651 20.293 1.00 90.56 75 LYS A C 1
ATOM 593 O O . LYS A 1 75 ? 2.558 3.020 21.435 1.00 90.56 75 LYS A O 1
ATOM 598 N N . TYR A 1 76 ? 2.835 3.484 19.256 1.00 88.12 76 TYR A N 1
ATOM 599 C CA . TYR A 1 76 ? 2.551 4.912 19.400 1.00 88.12 76 TYR A CA 1
ATOM 600 C C . TYR A 1 76 ? 1.076 5.187 19.708 1.00 88.12 76 TYR A C 1
ATOM 602 O O . TYR A 1 76 ? 0.787 6.032 20.555 1.00 88.12 76 TYR A O 1
ATOM 610 N N . THR A 1 77 ? 0.149 4.416 19.135 1.00 89.81 77 THR A N 1
ATOM 611 C CA . THR A 1 77 ? -1.273 4.492 19.499 1.00 89.81 77 THR A CA 1
ATOM 612 C C . THR A 1 77 ? -1.476 4.188 20.986 1.00 89.81 77 THR A C 1
ATOM 614 O O . THR A 1 77 ? -2.159 4.928 21.689 1.00 89.81 77 THR A O 1
ATOM 617 N N . LYS A 1 78 ? -0.791 3.168 21.525 1.00 89.38 78 LYS A N 1
ATOM 618 C CA . LYS A 1 78 ? -0.815 2.850 22.968 1.00 89.38 78 LYS A CA 1
ATOM 619 C C . LYS A 1 78 ? -0.217 3.946 23.858 1.00 89.38 78 LYS A C 1
ATOM 621 O O . LYS A 1 78 ? -0.563 4.016 25.033 1.00 89.38 78 LYS A O 1
ATOM 626 N N . LEU A 1 79 ? 0.666 4.790 23.322 1.00 88.25 79 LEU A N 1
ATOM 627 C CA . LEU A 1 79 ? 1.224 5.952 24.026 1.00 88.25 79 LEU A CA 1
ATOM 628 C C . LEU A 1 79 ? 0.287 7.173 24.009 1.00 88.25 79 LEU A C 1
ATOM 630 O O . LEU A 1 79 ? 0.615 8.187 24.620 1.00 88.25 79 LEU A O 1
ATOM 634 N N . GLY A 1 80 ? -0.876 7.077 23.357 1.00 85.62 80 GLY A N 1
ATOM 635 C CA . GLY A 1 80 ? -1.895 8.128 23.328 1.00 85.62 80 GLY A CA 1
ATOM 636 C C . GLY A 1 80 ? -1.963 8.914 22.021 1.00 85.62 80 GLY A C 1
ATOM 637 O O . GLY A 1 80 ? -2.657 9.929 21.976 1.00 85.62 80 GLY A O 1
ATOM 638 N N . ALA A 1 81 ? -1.267 8.468 20.970 1.00 89.94 81 ALA A N 1
ATOM 639 C CA . ALA A 1 81 ? -1.418 9.056 19.646 1.00 89.94 81 ALA A CA 1
ATOM 640 C C . ALA A 1 81 ? -2.775 8.715 19.029 1.00 89.94 81 ALA A C 1
ATOM 642 O O . ALA A 1 81 ? -3.247 7.580 19.116 1.00 89.94 81 ALA A O 1
ATOM 643 N N . CYS A 1 82 ? -3.386 9.705 18.378 1.00 91.88 82 CYS A N 1
ATOM 644 C CA . CYS A 1 82 ? -4.588 9.477 17.590 1.00 91.88 82 CYS A CA 1
ATOM 645 C C . CYS A 1 82 ? -4.205 8.680 16.348 1.00 91.88 82 CYS A C 1
ATOM 647 O O . CYS A 1 82 ? -3.233 9.022 15.681 1.00 91.88 82 CYS A O 1
ATOM 649 N N . CYS A 1 83 ? -4.953 7.633 16.026 1.00 93.44 83 CYS A N 1
ATOM 650 C CA . CYS A 1 83 ? -4.655 6.767 14.897 1.00 93.44 83 CYS A CA 1
ATOM 651 C C . CYS A 1 83 ? -5.873 6.671 13.984 1.00 93.44 83 CYS A C 1
ATOM 653 O O . CYS A 1 83 ? -6.975 6.463 14.476 1.00 93.44 83 CYS A O 1
ATOM 655 N N . ALA A 1 84 ? -5.707 6.824 12.673 1.00 94.44 84 ALA A N 1
ATOM 656 C CA . ALA A 1 84 ? -6.810 6.739 11.722 1.00 94.44 84 ALA A CA 1
ATOM 657 C C . ALA A 1 84 ? -6.358 6.121 10.397 1.00 94.44 84 ALA A C 1
ATOM 659 O O . ALA A 1 84 ? -5.235 6.343 9.945 1.00 94.44 84 ALA A O 1
ATOM 660 N N . ALA A 1 85 ? -7.257 5.365 9.768 1.00 94.19 85 ALA A N 1
ATOM 661 C CA . ALA A 1 85 ? -6.990 4.784 8.462 1.00 94.19 85 ALA A CA 1
ATOM 662 C C . ALA A 1 85 ? -7.006 5.870 7.374 1.00 94.19 85 ALA A C 1
ATOM 664 O O . ALA A 1 85 ? -7.906 6.718 7.344 1.00 94.19 85 ALA A O 1
ATOM 665 N N . ASP A 1 86 ? -6.050 5.814 6.455 1.00 93.56 86 ASP A N 1
ATOM 666 C CA . ASP A 1 86 ? -5.916 6.728 5.319 1.00 93.56 86 ASP A CA 1
ATOM 667 C C . ASP A 1 86 ? -7.192 6.818 4.468 1.00 93.56 86 ASP A C 1
ATOM 669 O O . ASP A 1 86 ? -7.653 7.915 4.143 1.00 93.56 86 ASP A O 1
ATOM 673 N N . TRP A 1 87 ? -7.819 5.681 4.163 1.00 92.00 87 TRP A N 1
ATOM 674 C CA . TRP A 1 87 ? -9.040 5.622 3.368 1.00 92.00 87 TRP A CA 1
ATOM 675 C C . TRP A 1 87 ? -10.207 6.329 4.061 1.00 92.00 87 TRP A C 1
ATOM 677 O O . TRP A 1 87 ? -10.981 7.008 3.393 1.00 92.00 87 TRP A O 1
ATOM 687 N N . ARG A 1 88 ? -10.311 6.253 5.394 1.00 93.88 88 ARG A N 1
ATOM 688 C CA . ARG A 1 88 ? -11.349 6.976 6.146 1.00 93.88 88 ARG A CA 1
ATOM 689 C C . ARG A 1 88 ? -11.101 8.477 6.120 1.00 93.88 88 ARG A C 1
ATOM 691 O O . ARG A 1 88 ? -12.027 9.249 5.881 1.00 93.88 88 ARG A O 1
ATOM 698 N N . LEU A 1 89 ? -9.850 8.889 6.324 1.00 93.62 89 LEU A N 1
ATOM 699 C CA . LEU A 1 89 ? -9.462 10.298 6.260 1.00 93.62 89 LEU A CA 1
ATOM 700 C C . LEU A 1 89 ? -9.712 10.894 4.867 1.00 93.62 89 LEU A C 1
ATOM 702 O O . LEU A 1 89 ? -10.098 12.056 4.761 1.00 93.62 89 LEU A O 1
ATOM 706 N N . ASN A 1 90 ? -9.565 10.098 3.805 1.00 92.69 90 ASN A N 1
ATOM 707 C CA . ASN A 1 90 ? -9.862 10.527 2.439 1.00 92.69 90 ASN A CA 1
ATOM 708 C C . ASN A 1 90 ? -11.325 10.940 2.232 1.00 92.69 90 ASN A C 1
ATOM 710 O O . ASN A 1 90 ? -11.572 11.873 1.461 1.00 92.69 90 ASN A O 1
ATOM 714 N N . TYR A 1 91 ? -12.272 10.304 2.926 1.00 93.00 91 TYR A N 1
ATOM 715 C CA . TYR A 1 91 ? -13.695 10.651 2.860 1.00 93.00 91 TYR A CA 1
ATOM 716 C C . TYR A 1 91 ? -14.077 11.863 3.715 1.00 93.00 91 TYR A C 1
ATOM 718 O O . TYR A 1 91 ? -15.150 12.430 3.515 1.00 93.00 91 TYR A O 1
ATOM 726 N N . LEU A 1 92 ? -13.213 12.302 4.633 1.00 92.44 92 LEU A N 1
ATOM 727 C CA . LEU A 1 92 ? -13.463 13.516 5.400 1.00 92.44 92 LEU A CA 1
ATOM 728 C C . LEU A 1 92 ? -13.250 14.764 4.530 1.00 92.44 92 LEU A C 1
ATOM 730 O O . LEU A 1 92 ? -12.329 14.860 3.704 1.00 92.44 92 LEU A O 1
ATOM 734 N N . ASP A 1 93 ? -14.124 15.745 4.735 1.00 90.75 93 ASP A N 1
ATOM 735 C CA . ASP A 1 93 ? -13.934 17.101 4.243 1.00 90.75 93 ASP A CA 1
ATOM 736 C C . ASP A 1 93 ? -12.995 17.883 5.176 1.00 90.75 93 ASP A C 1
ATOM 738 O O . ASP A 1 93 ? -12.724 17.492 6.317 1.00 90.75 93 ASP A O 1
ATOM 742 N N . THR A 1 94 ? -12.491 19.020 4.701 1.00 89.81 94 THR A N 1
ATOM 743 C CA . THR A 1 94 ? -11.585 19.875 5.481 1.00 89.81 94 THR A CA 1
ATOM 744 C C . THR A 1 94 ? -12.218 20.350 6.790 1.00 89.81 94 THR A C 1
ATOM 746 O O . THR A 1 94 ? -11.529 20.425 7.805 1.00 89.81 94 THR A O 1
ATOM 749 N N . THR A 1 95 ? -13.533 20.589 6.821 1.00 91.00 95 THR A N 1
ATOM 750 C CA . THR A 1 95 ? -14.254 20.959 8.050 1.00 91.00 95 THR A CA 1
ATOM 751 C C . THR A 1 95 ? -14.220 19.840 9.087 1.00 91.00 95 THR A C 1
ATOM 753 O O . THR A 1 95 ? -13.975 20.096 10.267 1.00 91.00 95 THR A O 1
ATOM 756 N N . SER A 1 96 ? -14.447 18.593 8.672 1.00 93.12 96 SER A N 1
ATOM 757 C CA . SER A 1 96 ? -14.386 17.440 9.572 1.00 93.12 96 SER A CA 1
ATOM 758 C C . SER A 1 96 ? -12.967 17.157 10.058 1.00 93.12 96 SER A C 1
ATOM 760 O O . SER A 1 96 ? -12.787 16.808 11.225 1.00 93.12 96 SER A O 1
ATOM 762 N N . LEU A 1 97 ? -11.951 17.382 9.219 1.00 92.31 97 LEU A N 1
ATOM 763 C CA . LEU A 1 97 ? -10.548 17.320 9.641 1.00 92.31 97 LEU A CA 1
ATOM 764 C C . LEU A 1 97 ? -10.214 18.402 10.680 1.00 92.31 97 LEU A C 1
ATOM 766 O O . LEU A 1 97 ? -9.574 18.103 11.685 1.00 92.31 97 LEU A O 1
ATOM 770 N N . LEU A 1 98 ? -10.708 19.634 10.516 1.00 91.94 98 LEU A N 1
ATOM 771 C CA . LEU A 1 98 ? -10.548 20.690 11.527 1.00 91.94 98 LEU A CA 1
ATOM 772 C C . LEU A 1 98 ? -11.195 20.313 12.868 1.00 91.94 98 LEU A C 1
ATOM 774 O O . LEU A 1 98 ? -10.618 20.564 13.928 1.00 91.94 98 LEU A O 1
ATOM 778 N N . ARG A 1 99 ? -12.364 19.661 12.838 1.00 91.44 99 ARG A N 1
ATOM 779 C CA . ARG A 1 99 ? -13.007 19.119 14.047 1.00 91.44 99 ARG A CA 1
ATOM 780 C C . ARG A 1 99 ? -12.135 18.058 14.718 1.00 91.44 99 ARG A C 1
ATOM 782 O O . ARG A 1 99 ? -11.924 18.140 15.927 1.00 91.44 99 ARG A O 1
ATOM 789 N N . LEU A 1 100 ? -11.570 17.129 13.945 1.00 91.38 100 LEU A N 1
ATOM 790 C CA . LEU A 1 100 ? -10.640 16.113 14.452 1.00 91.38 100 LEU A CA 1
ATOM 791 C C . LEU A 1 100 ? -9.422 16.746 15.142 1.00 91.38 100 LEU A C 1
ATOM 793 O O . LEU A 1 100 ? -9.059 16.364 16.254 1.00 91.38 100 LEU A O 1
ATOM 797 N N . ILE A 1 101 ? -8.830 17.774 14.528 1.00 90.25 101 ILE A N 1
ATOM 798 C CA . ILE A 1 101 ? -7.680 18.513 15.072 1.00 90.25 101 ILE A CA 1
ATOM 799 C C . ILE A 1 101 ? -8.000 19.142 16.431 1.00 90.25 101 ILE A C 1
ATOM 801 O O . ILE A 1 101 ? -7.155 19.130 17.336 1.00 90.25 101 ILE A O 1
ATOM 805 N N . GLN A 1 102 ? -9.228 19.643 16.581 1.00 89.25 102 GLN A N 1
ATOM 806 C CA . GLN A 1 102 ? -9.781 20.203 17.816 1.00 89.25 102 GLN A CA 1
ATOM 807 C C . GLN A 1 102 ? -10.258 19.131 18.816 1.00 89.25 102 GLN A C 1
ATOM 809 O O . GLN A 1 102 ? -10.897 19.473 19.810 1.00 89.25 102 GLN A O 1
ATOM 814 N N . ARG A 1 103 ? -9.945 17.847 18.581 1.00 85.00 103 ARG A N 1
ATOM 815 C CA . ARG A 1 103 ? -10.371 16.686 19.387 1.00 85.00 103 ARG A CA 1
ATOM 816 C C . ARG A 1 103 ? -11.891 16.514 19.479 1.00 85.00 103 ARG A C 1
ATOM 818 O O . ARG A 1 103 ? -12.405 15.947 20.440 1.00 85.00 103 ARG A O 1
ATOM 825 N N . GLN A 1 104 ? -12.617 16.994 18.477 1.00 89.06 104 GLN A N 1
ATOM 826 C CA . GLN A 1 104 ? -14.023 16.658 18.279 1.00 89.06 104 GLN A CA 1
ATOM 827 C C . GLN A 1 104 ? -14.120 15.412 17.395 1.00 89.06 104 GLN A C 1
ATOM 829 O O . GLN A 1 104 ? -13.238 15.165 16.578 1.00 89.06 104 GLN A O 1
ATOM 834 N N . GLN A 1 105 ? -15.197 14.637 17.535 1.00 87.38 105 GLN A N 1
ATOM 835 C CA . GLN A 1 105 ? -15.401 13.412 16.757 1.00 87.38 105 GLN A CA 1
ATOM 836 C C . GLN A 1 105 ? -16.202 13.702 15.478 1.00 87.38 105 GLN A C 1
ATOM 838 O O . GLN A 1 105 ? -17.427 13.864 15.559 1.00 87.38 105 GLN A O 1
ATOM 843 N N . PRO A 1 106 ? -15.564 13.781 14.293 1.00 91.94 106 PRO A N 1
ATOM 844 C CA . PRO A 1 106 ? -16.306 13.795 13.043 1.00 91.94 106 PRO A CA 1
ATOM 845 C C . PRO A 1 106 ? -16.964 12.431 12.798 1.00 91.94 106 PRO A C 1
ATOM 847 O O . PRO A 1 106 ? -16.574 11.413 13.377 1.00 91.94 106 PRO A O 1
ATOM 850 N N . ARG A 1 107 ? -17.986 12.417 11.940 1.00 92.75 107 ARG A N 1
ATOM 851 C CA . ARG A 1 107 ? -18.696 11.197 11.551 1.00 92.75 107 ARG A CA 1
ATOM 852 C C . ARG A 1 107 ? -18.749 11.071 10.040 1.00 92.75 107 ARG A C 1
ATOM 854 O O . ARG A 1 107 ? -19.048 12.049 9.361 1.00 92.75 107 ARG A O 1
ATOM 861 N N . LEU A 1 108 ? -18.486 9.867 9.558 1.00 92.81 108 LEU A N 1
ATOM 862 C CA . LEU A 1 108 ? -18.695 9.469 8.174 1.00 92.81 108 LEU A CA 1
ATOM 863 C C . LEU A 1 108 ? -20.105 8.899 7.994 1.00 92.81 108 LEU A C 1
ATOM 865 O O . LEU A 1 108 ? -20.770 8.503 8.956 1.00 92.81 108 LEU A O 1
ATOM 869 N N . GLU A 1 109 ? -20.566 8.858 6.748 1.00 90.56 109 GLU A N 1
ATOM 870 C CA . GLU A 1 109 ? -21.818 8.188 6.404 1.00 90.56 109 GLU A CA 1
ATOM 871 C C . GLU A 1 109 ? -21.660 6.671 6.535 1.00 90.56 109 GLU A C 1
ATOM 873 O O . GLU A 1 109 ? -20.649 6.111 6.115 1.00 90.56 109 GLU A O 1
ATOM 878 N N . LEU A 1 110 ? -22.678 5.982 7.056 1.00 89.44 110 LEU A N 1
ATOM 879 C CA . LEU A 1 110 ? -22.653 4.518 7.217 1.00 89.44 110 LEU A CA 1
ATOM 880 C C . LEU A 1 110 ? -22.540 3.760 5.882 1.00 89.44 110 LEU A C 1
ATOM 882 O O . LEU A 1 110 ? -22.163 2.594 5.870 1.00 89.44 110 LEU A O 1
ATOM 886 N N . SER A 1 111 ? -22.868 4.419 4.769 1.00 90.31 111 SER A N 1
ATOM 887 C CA . SER A 1 111 ? -22.717 3.927 3.397 1.00 90.31 111 SER A CA 1
ATOM 888 C C . SER A 1 111 ? -21.290 4.024 2.854 1.00 90.31 111 SER A C 1
ATOM 890 O O . SER A 1 111 ? -21.058 3.577 1.733 1.00 90.31 111 SER A O 1
ATOM 892 N N . THR A 1 112 ? -20.346 4.615 3.598 1.00 91.50 112 THR A N 1
ATOM 893 C CA . THR A 1 112 ? -18.955 4.757 3.147 1.00 91.50 112 THR A CA 1
ATOM 894 C C . THR A 1 112 ? -18.364 3.369 2.885 1.00 91.50 112 THR A C 1
ATOM 896 O O . THR A 1 112 ? -18.286 2.564 3.817 1.00 91.50 112 THR A O 1
ATOM 899 N N . PRO A 1 113 ? -17.959 3.059 1.643 1.00 90.06 113 PRO A N 1
ATOM 900 C CA . PRO A 1 113 ? -17.464 1.736 1.315 1.00 90.06 113 PRO A CA 1
ATOM 901 C C . PRO A 1 113 ? -16.058 1.535 1.879 1.00 90.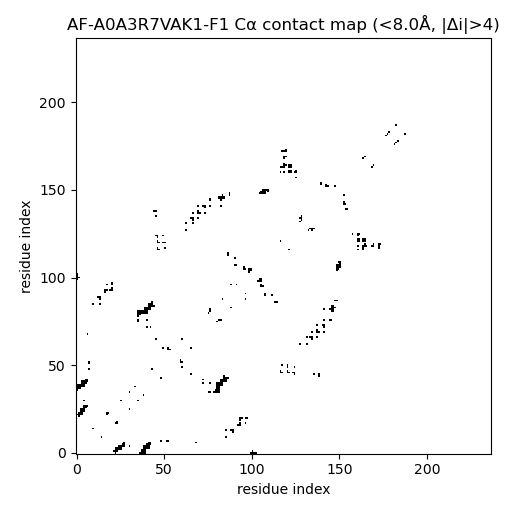06 113 PRO A C 1
ATOM 903 O O . PRO A 1 113 ? -15.237 2.456 1.908 1.00 90.06 113 PRO A O 1
ATOM 906 N N . TYR A 1 114 ? -15.772 0.298 2.277 1.00 89.44 114 TYR A N 1
ATOM 907 C CA . TYR A 1 114 ? -14.404 -0.124 2.542 1.00 89.44 114 TYR A CA 1
ATOM 908 C C . TYR A 1 114 ? -13.569 -0.056 1.256 1.00 89.44 114 TYR A C 1
ATOM 910 O O . TYR A 1 114 ? -14.114 -0.235 0.162 1.00 89.44 114 TYR A O 1
ATOM 918 N N . PRO A 1 115 ? -12.251 0.165 1.365 1.00 89.00 115 PRO A N 1
ATOM 919 C CA . PRO A 1 115 ? -11.383 0.168 0.201 1.00 89.00 115 PRO A CA 1
ATOM 920 C C . PRO A 1 115 ? -11.418 -1.177 -0.530 1.00 89.00 115 PRO A C 1
ATOM 922 O O . PRO A 1 115 ? -11.451 -2.244 0.088 1.00 89.00 115 PRO A O 1
ATOM 925 N N . GLU A 1 116 ? -11.395 -1.141 -1.857 1.00 86.81 116 GLU A N 1
ATOM 926 C CA . GLU A 1 116 ? -11.256 -2.358 -2.650 1.00 86.81 116 GLU A CA 1
ATOM 927 C C . GLU A 1 116 ? -9.776 -2.660 -2.874 1.00 86.81 116 GLU A C 1
ATOM 929 O O . GLU A 1 116 ? -9.051 -1.844 -3.435 1.00 86.81 116 GLU A O 1
ATOM 934 N N . ALA A 1 117 ? -9.349 -3.841 -2.435 1.00 88.81 117 ALA A N 1
ATOM 935 C CA . ALA A 1 117 ? -8.011 -4.355 -2.674 1.00 88.81 117 ALA A CA 1
ATOM 936 C C . ALA A 1 117 ? -7.874 -4.827 -4.129 1.00 88.81 117 ALA A C 1
ATOM 938 O O . ALA A 1 117 ? -8.775 -5.510 -4.640 1.00 88.81 117 ALA A O 1
ATOM 939 N N . SER A 1 118 ? -6.737 -4.555 -4.779 1.00 91.44 118 SER A N 1
ATOM 940 C CA . SER A 1 118 ? -6.429 -5.208 -6.054 1.00 91.44 118 SER A CA 1
ATOM 941 C C . SER A 1 118 ? -6.297 -6.728 -5.868 1.00 91.44 118 SER A C 1
ATOM 943 O O . SER A 1 118 ? -5.894 -7.197 -4.790 1.00 91.44 118 SER A O 1
ATOM 945 N N . PRO A 1 119 ? -6.655 -7.538 -6.883 1.00 92.38 119 PRO A N 1
ATOM 946 C CA . PRO A 1 119 ? -6.571 -8.991 -6.790 1.00 92.38 119 PRO A CA 1
ATOM 947 C C . PRO A 1 119 ? -5.190 -9.481 -6.349 1.00 92.38 119 PRO A C 1
ATOM 949 O O . PRO A 1 119 ? -5.095 -10.269 -5.403 1.00 92.38 119 PRO A O 1
ATOM 952 N N . ILE A 1 120 ? -4.109 -8.984 -6.964 1.00 91.06 120 ILE A N 1
ATOM 953 C CA . ILE A 1 120 ? -2.745 -9.398 -6.606 1.00 91.06 120 ILE A CA 1
ATOM 954 C C . ILE A 1 120 ? -2.393 -8.979 -5.177 1.00 91.06 120 ILE A C 1
ATOM 956 O O . ILE A 1 120 ? -1.881 -9.807 -4.422 1.00 91.06 120 ILE A O 1
ATOM 960 N N . ALA A 1 121 ? -2.688 -7.739 -4.770 1.00 92.12 121 ALA A N 1
ATOM 961 C CA . ALA A 1 121 ? -2.427 -7.284 -3.401 1.00 92.12 121 ALA A CA 1
ATOM 962 C C . ALA A 1 121 ? -3.189 -8.127 -2.367 1.00 92.12 121 ALA A C 1
ATOM 964 O O . ALA A 1 121 ? -2.655 -8.446 -1.301 1.00 92.12 121 ALA A O 1
ATOM 965 N N . SER A 1 122 ? -4.402 -8.565 -2.715 1.00 94.12 122 SER A N 1
ATOM 966 C CA . SER A 1 122 ? -5.204 -9.471 -1.892 1.00 94.12 122 SER A CA 1
ATOM 967 C C . SER A 1 122 ? -4.547 -10.836 -1.735 1.00 94.12 122 SER A C 1
ATOM 969 O O . SER A 1 122 ? -4.408 -11.329 -0.615 1.00 94.12 122 SER A O 1
ATOM 971 N N . LEU A 1 123 ? -4.099 -11.445 -2.837 1.00 94.88 123 LEU A N 1
ATOM 972 C CA . LEU A 1 123 ? -3.418 -12.740 -2.810 1.00 94.88 123 LEU A CA 1
ATOM 973 C C . LEU A 1 123 ? -2.117 -12.681 -2.004 1.00 94.88 123 LEU A C 1
ATOM 975 O O . LEU A 1 123 ? -1.873 -13.555 -1.171 1.00 94.88 123 LEU A O 1
ATOM 979 N N . VAL A 1 124 ? -1.298 -11.652 -2.233 1.00 93.69 124 VAL A N 1
ATOM 980 C CA . VAL A 1 124 ? -0.025 -11.467 -1.524 1.00 93.69 124 VAL A CA 1
ATOM 981 C C . VAL A 1 124 ? -0.276 -11.246 -0.035 1.00 93.69 124 VAL A C 1
ATOM 983 O O . VAL A 1 124 ? 0.380 -11.887 0.780 1.00 93.69 124 VAL A O 1
ATOM 986 N N . SER A 1 125 ? -1.267 -10.427 0.332 1.00 95.06 125 SER A N 1
ATOM 987 C CA . SER A 1 125 ? -1.663 -10.227 1.734 1.00 95.06 125 SER A CA 1
ATOM 988 C C . SER A 1 125 ? -2.115 -11.524 2.402 1.00 95.06 125 SER A C 1
ATOM 990 O O . SER A 1 125 ? -1.669 -11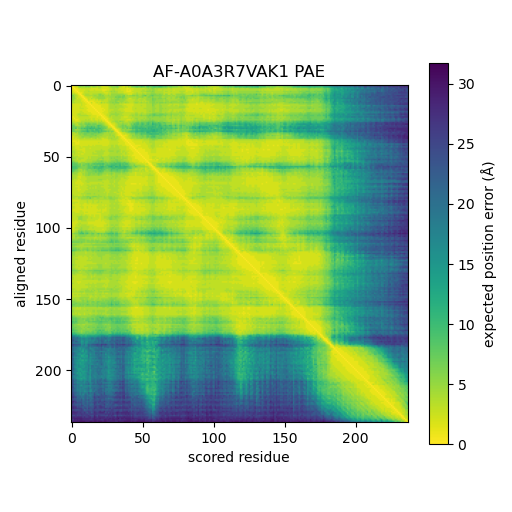.848 3.500 1.00 95.06 125 SER A O 1
ATOM 992 N N . LEU A 1 126 ? -2.942 -12.326 1.726 1.00 95.88 126 LEU A N 1
ATOM 993 C CA . LEU A 1 126 ? -3.382 -13.625 2.243 1.00 95.88 126 LEU A CA 1
ATOM 994 C C . LEU A 1 126 ? -2.214 -14.596 2.441 1.00 95.88 126 LEU A C 1
ATOM 996 O O . LEU A 1 126 ? -2.206 -15.345 3.418 1.00 95.88 126 LEU A O 1
ATOM 1000 N N . GLN A 1 127 ? -1.235 -14.601 1.535 1.00 95.00 127 GLN A N 1
ATOM 1001 C CA . GLN A 1 127 ? -0.033 -15.418 1.688 1.00 95.00 127 GLN A CA 1
ATOM 1002 C C . GLN A 1 127 ? 0.856 -14.904 2.827 1.00 95.00 127 GLN A C 1
ATOM 1004 O O . GLN A 1 127 ? 1.300 -15.696 3.658 1.00 95.00 127 GLN A O 1
ATOM 1009 N N . LEU A 1 128 ? 1.028 -13.586 2.934 1.00 94.44 128 LEU A N 1
ATOM 1010 C CA . LEU A 1 128 ? 1.756 -12.939 4.020 1.00 94.44 128 LEU A CA 1
ATOM 1011 C C . LEU A 1 128 ? 1.189 -13.335 5.384 1.00 94.44 128 LEU A C 1
ATOM 1013 O O . LEU A 1 128 ? 1.956 -13.643 6.288 1.00 94.44 128 LEU A O 1
ATOM 1017 N N . PHE A 1 129 ? -0.133 -13.379 5.547 1.00 95.25 129 PHE A N 1
ATOM 1018 C CA . PHE A 1 129 ? -0.744 -13.739 6.830 1.00 95.25 129 PHE A CA 1
ATOM 1019 C C . PHE A 1 129 ? -0.590 -15.216 7.190 1.00 95.25 129 PHE A C 1
ATOM 1021 O O . PHE A 1 129 ? -0.602 -15.551 8.372 1.00 95.25 129 PHE A O 1
ATOM 1028 N N . LYS A 1 130 ? -0.407 -16.101 6.203 1.00 94.31 130 LYS A N 1
ATOM 1029 C CA . LYS A 1 130 ? -0.066 -17.506 6.472 1.00 94.31 130 LYS A CA 1
ATOM 1030 C C . LYS A 1 130 ? 1.355 -17.645 7.011 1.00 94.31 130 LYS A C 1
ATOM 1032 O O . LYS A 1 130 ? 1.593 -18.473 7.882 1.00 94.31 130 LYS A O 1
ATOM 1037 N N . GLU A 1 131 ? 2.288 -16.852 6.492 1.00 93.12 131 GLU A N 1
ATOM 1038 C CA . GLU A 1 131 ? 3.707 -16.915 6.867 1.00 93.12 131 GLU A CA 1
ATOM 1039 C C . GLU A 1 131 ? 4.043 -16.052 8.092 1.00 93.12 131 GLU A C 1
ATOM 1041 O O . GLU A 1 131 ? 4.933 -16.376 8.874 1.00 93.12 131 GLU A O 1
ATOM 1046 N N . SER A 1 132 ? 3.346 -14.934 8.262 1.00 93.31 132 SER A N 1
ATOM 1047 C CA . SER A 1 132 ? 3.546 -13.933 9.311 1.00 93.31 132 SER A CA 1
ATOM 1048 C C . SER A 1 132 ? 2.193 -13.464 9.864 1.00 93.31 132 SER A C 1
ATOM 1050 O O . SER A 1 132 ? 1.776 -12.332 9.597 1.00 93.31 132 SER A O 1
ATOM 1052 N N . PRO A 1 133 ? 1.500 -14.307 10.655 1.00 93.69 133 PRO A N 1
ATOM 1053 C CA . PRO A 1 133 ? 0.184 -13.983 11.214 1.00 93.69 133 PRO A CA 1
ATOM 1054 C C . PRO A 1 133 ? 0.208 -12.743 12.120 1.00 93.69 133 PRO A C 1
ATOM 1056 O O . PRO A 1 133 ? -0.772 -12.002 12.166 1.00 93.69 133 PRO A O 1
ATOM 1059 N N . ASP A 1 134 ? 1.352 -12.453 12.752 1.00 93.88 134 ASP A N 1
ATOM 1060 C CA . ASP A 1 134 ? 1.567 -11.260 13.577 1.00 93.88 134 ASP A CA 1
ATOM 1061 C C . ASP A 1 134 ? 1.209 -9.956 12.846 1.00 93.88 134 ASP A C 1
ATOM 1063 O O . ASP A 1 134 ? 0.806 -8.983 13.478 1.00 93.88 134 ASP A O 1
ATOM 1067 N N . VAL A 1 135 ? 1.383 -9.889 11.520 1.00 94.19 135 VAL A N 1
ATOM 1068 C CA . VAL A 1 135 ? 1.063 -8.678 10.744 1.00 94.19 135 VAL A CA 1
ATOM 1069 C C . VAL A 1 135 ? -0.435 -8.398 10.804 1.00 94.19 135 VAL A C 1
ATOM 1071 O O . VAL A 1 135 ? -0.840 -7.276 11.103 1.00 94.19 135 VAL A O 1
ATOM 1074 N N . LEU A 1 136 ? -1.251 -9.429 10.577 1.00 94.50 136 LEU A N 1
ATOM 1075 C CA . LEU A 1 136 ? -2.703 -9.329 10.657 1.00 94.50 136 LEU A CA 1
ATOM 1076 C C . LEU A 1 136 ? -3.153 -9.007 12.083 1.00 94.50 136 LEU A C 1
ATOM 1078 O O . LEU A 1 136 ? -4.001 -8.141 12.275 1.00 94.50 136 LEU A O 1
ATOM 1082 N N . GLU A 1 137 ? -2.570 -9.670 13.082 1.00 93.88 137 GLU A N 1
ATOM 1083 C CA . GLU A 1 137 ? -2.900 -9.414 14.484 1.00 93.88 137 GLU A CA 1
ATOM 1084 C C . GLU A 1 137 ? -2.601 -7.960 14.873 1.00 93.88 137 GLU A C 1
ATOM 1086 O O . GLU A 1 137 ? -3.443 -7.290 15.470 1.00 93.88 137 GLU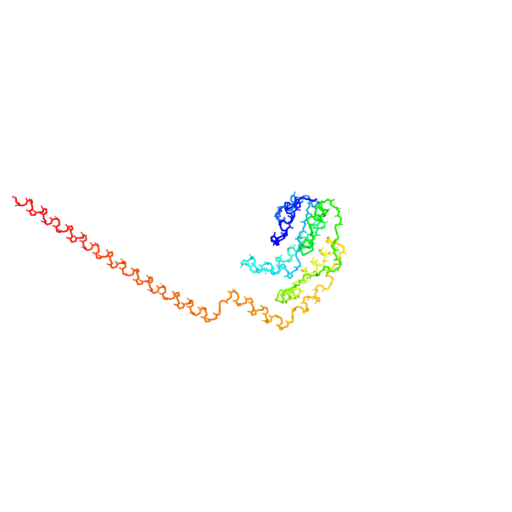 A O 1
ATOM 1091 N N . ASN A 1 138 ? -1.428 -7.436 14.505 1.00 93.38 138 ASN A N 1
ATOM 1092 C CA . ASN A 1 138 ? -1.073 -6.047 14.791 1.00 93.38 138 ASN A CA 1
ATOM 1093 C C . ASN A 1 138 ? -1.973 -5.059 14.042 1.00 93.38 138 ASN A C 1
ATOM 1095 O O . ASN A 1 138 ? -2.357 -4.053 14.633 1.00 93.38 138 ASN A O 1
ATOM 1099 N N . TYR A 1 139 ? -2.347 -5.354 12.794 1.00 94.50 139 TYR A N 1
ATOM 1100 C CA . TYR A 1 139 ? -3.294 -4.543 12.028 1.00 94.50 139 TYR A CA 1
ATOM 1101 C C . TYR A 1 139 ? -4.680 -4.497 12.688 1.00 94.50 139 TYR A C 1
ATOM 1103 O O . TYR A 1 139 ? -5.193 -3.416 12.958 1.00 94.50 139 TYR A O 1
ATOM 1111 N N . LEU A 1 140 ? -5.268 -5.647 13.029 1.00 93.69 140 LEU A N 1
ATOM 1112 C CA . LEU A 1 140 ? -6.585 -5.690 13.674 1.00 93.69 140 LEU A CA 1
ATOM 1113 C C . LEU A 1 140 ? -6.554 -5.054 15.070 1.00 93.69 140 LEU A C 1
ATOM 1115 O O . LEU A 1 140 ? -7.483 -4.350 15.460 1.00 93.69 140 LEU A O 1
ATOM 1119 N N . ASN A 1 141 ? -5.463 -5.237 15.816 1.00 93.62 141 ASN A N 1
ATOM 1120 C CA . ASN A 1 141 ? -5.265 -4.545 17.085 1.00 93.62 141 ASN A CA 1
ATOM 1121 C C . ASN A 1 141 ? -5.155 -3.029 16.900 1.00 93.62 141 ASN A C 1
ATOM 1123 O O . ASN A 1 141 ? -5.671 -2.285 17.733 1.00 93.62 141 ASN A O 1
ATOM 1127 N N . LEU A 1 142 ? -4.500 -2.557 15.839 1.00 93.00 142 LEU A N 1
ATOM 1128 C CA . LEU A 1 142 ? -4.431 -1.135 15.510 1.00 93.00 142 LEU A CA 1
ATOM 1129 C C . LEU A 1 142 ? -5.823 -0.584 15.183 1.00 93.00 142 LEU A C 1
ATOM 1131 O O . LEU A 1 142 ? -6.208 0.450 15.723 1.00 93.00 142 LEU A O 1
ATOM 1135 N N . GLU A 1 143 ? -6.591 -1.316 14.379 1.00 93.50 143 GLU A N 1
ATOM 1136 C CA . GLU A 1 143 ? -7.965 -0.991 13.988 1.00 93.50 143 GLU A CA 1
ATOM 1137 C C . GLU A 1 143 ? -8.887 -0.817 15.209 1.00 93.50 143 GLU A C 1
ATOM 1139 O O . GLU A 1 143 ? -9.690 0.112 15.252 1.00 93.50 143 GLU A O 1
ATOM 1144 N N . LEU A 1 144 ? -8.725 -1.650 16.245 1.00 92.12 144 LEU A N 1
ATOM 1145 C CA . LEU A 1 144 ? -9.477 -1.544 17.504 1.00 92.12 144 LEU A CA 1
ATOM 1146 C C . LEU A 1 144 ? -9.197 -0.254 18.291 1.00 92.12 144 LEU A C 1
ATOM 1148 O O . LEU A 1 144 ? -10.040 0.171 19.079 1.00 92.12 144 LEU A O 1
ATOM 1152 N N . HIS A 1 145 ? -8.019 0.347 18.116 1.00 91.19 145 HIS A N 1
ATOM 1153 C CA . HIS A 1 145 ? -7.617 1.575 18.810 1.00 91.19 145 HIS A CA 1
ATOM 1154 C C . HIS A 1 145 ? -7.728 2.822 17.921 1.00 91.19 145 HIS A C 1
ATOM 1156 O O . HIS A 1 145 ? -7.404 3.922 18.370 1.00 91.19 145 HIS A O 1
ATOM 1162 N N . ALA A 1 146 ? -8.139 2.661 16.664 1.00 92.69 146 ALA A N 1
ATOM 1163 C CA . ALA A 1 146 ? -8.222 3.748 15.707 1.00 92.69 146 ALA A CA 1
ATOM 1164 C C . ALA A 1 146 ? -9.523 4.555 15.846 1.00 92.69 146 ALA A C 1
ATOM 1166 O O . ALA A 1 146 ? -10.560 4.065 16.291 1.00 92.69 146 ALA A O 1
ATOM 1167 N N . GLU A 1 147 ? -9.485 5.800 15.384 1.00 93.31 147 GLU A N 1
ATOM 1168 C CA . GLU A 1 147 ? -10.661 6.629 15.158 1.00 93.31 147 GLU A CA 1
ATOM 1169 C C . GLU A 1 147 ? -11.432 6.109 13.937 1.00 93.31 147 GLU A C 1
ATOM 1171 O O . GLU A 1 147 ? -10.984 6.199 12.790 1.00 93.31 147 GLU A O 1
ATOM 1176 N N . LEU A 1 148 ? -12.617 5.551 14.193 1.00 92.56 148 LEU A N 1
ATOM 1177 C CA . LEU A 1 148 ? -13.471 4.937 13.168 1.00 92.56 148 LEU A CA 1
ATOM 1178 C C . LEU A 1 148 ? -14.475 5.919 12.552 1.00 92.56 148 LEU A C 1
ATOM 1180 O O . LEU A 1 148 ? -15.181 5.568 11.608 1.00 92.56 148 LEU A O 1
ATOM 1184 N N . PHE A 1 149 ? -14.587 7.131 13.104 1.00 93.56 149 PHE A N 1
ATOM 1185 C CA . PHE A 1 149 ? -15.528 8.171 12.664 1.00 93.56 149 PHE A CA 1
ATOM 1186 C C . PHE A 1 149 ? -16.985 7.685 12.571 1.00 93.56 149 PHE A C 1
ATOM 1188 O O . PHE A 1 149 ? -17.728 8.046 11.661 1.00 93.56 149 PHE A O 1
ATOM 1195 N N . GLY A 1 150 ? -17.403 6.843 13.520 1.00 89.19 150 GLY A N 1
ATOM 1196 C CA . GLY A 1 150 ? -18.753 6.273 13.570 1.00 89.19 150 GLY A CA 1
ATOM 1197 C C . GLY A 1 150 ? -18.980 5.043 12.684 1.00 89.19 150 GLY A C 1
ATOM 1198 O O . GLY A 1 150 ? -20.089 4.512 12.693 1.00 89.19 150 GLY A O 1
ATOM 1199 N N . LEU A 1 151 ? -17.960 4.577 11.957 1.00 91.75 151 LEU A N 1
ATOM 1200 C CA . LEU A 1 151 ? -17.981 3.302 11.239 1.00 91.75 151 LEU A CA 1
ATOM 1201 C C . LEU A 1 151 ? -17.588 2.136 12.155 1.00 91.75 151 LEU A C 1
ATOM 1203 O O . LEU A 1 151 ? -17.171 2.324 13.298 1.00 91.75 151 LEU A O 1
ATOM 1207 N N . GLN A 1 152 ? -17.724 0.918 11.636 1.00 91.12 152 GLN A N 1
ATOM 1208 C CA . GLN A 1 152 ? -17.276 -0.299 12.307 1.00 91.12 152 GLN A CA 1
ATOM 1209 C C . GLN A 1 152 ? -15.807 -0.603 11.984 1.00 91.12 152 GLN A C 1
ATOM 1211 O O . GLN A 1 152 ? -15.249 -0.125 10.988 1.00 91.12 152 GLN A O 1
ATOM 1216 N N . THR A 1 153 ? -15.187 -1.410 12.843 1.00 89.94 153 THR A N 1
ATOM 1217 C CA . THR A 1 153 ? -13.864 -1.992 12.602 1.00 89.94 153 THR A CA 1
ATOM 1218 C C . THR A 1 153 ? -13.901 -2.919 11.394 1.00 89.94 153 THR A C 1
ATOM 1220 O O . THR A 1 153 ? -14.938 -3.507 11.081 1.00 89.94 153 THR A O 1
ATOM 1223 N N . ASP A 1 154 ? -12.765 -3.077 10.722 1.00 88.75 154 ASP A N 1
ATOM 1224 C CA . ASP A 1 154 ? -12.616 -3.965 9.565 1.00 88.75 154 ASP A CA 1
ATOM 1225 C C . ASP A 1 154 ? -12.540 -5.453 9.969 1.00 88.75 154 ASP A C 1
ATOM 1227 O O . ASP A 1 154 ? -11.522 -6.127 9.831 1.00 88.75 154 ASP A O 1
ATOM 1231 N N . SER A 1 155 ? -13.628 -5.963 10.546 1.00 86.00 155 SER A N 1
ATOM 1232 C CA . SER A 1 155 ? -13.687 -7.320 11.111 1.00 86.00 155 SER A CA 1
ATOM 1233 C C . SER A 1 155 ? -13.698 -8.406 10.027 1.00 86.00 155 SER A C 1
ATOM 1235 O O . SER A 1 155 ? -13.180 -9.500 10.241 1.00 86.00 155 SER A O 1
ATOM 1237 N N . ASP A 1 156 ? -14.227 -8.081 8.845 1.00 90.81 156 ASP A N 1
ATOM 1238 C CA . ASP A 1 156 ? -14.362 -8.997 7.705 1.00 90.81 156 ASP A CA 1
ATOM 1239 C C . ASP A 1 156 ? -13.199 -8.870 6.705 1.00 90.81 156 ASP A C 1
ATOM 1241 O O . ASP A 1 156 ? -13.295 -9.313 5.555 1.00 90.81 156 ASP A O 1
ATOM 1245 N N . TYR A 1 157 ? -12.079 -8.278 7.129 1.00 93.19 157 TYR A N 1
ATOM 1246 C CA . TYR A 1 157 ? -10.933 -7.981 6.272 1.00 93.19 157 TYR A CA 1
ATOM 1247 C C . TYR A 1 157 ? -10.438 -9.209 5.485 1.00 93.19 157 TYR A C 1
ATOM 1249 O O . TYR A 1 157 ? -10.298 -9.152 4.264 1.00 93.19 157 TYR A O 1
ATOM 1257 N N . ILE A 1 158 ? -10.268 -10.367 6.139 1.00 94.31 158 ILE A N 1
ATOM 1258 C CA . ILE A 1 158 ? -9.834 -11.607 5.464 1.00 94.31 158 ILE A CA 1
ATOM 1259 C C . ILE A 1 158 ? -10.837 -12.033 4.388 1.00 94.31 158 ILE A C 1
ATOM 1261 O O . ILE A 1 158 ? -10.438 -12.423 3.290 1.00 94.31 158 ILE A O 1
ATOM 1265 N N . GLN A 1 159 ? -12.135 -11.968 4.692 1.00 93.69 159 GLN A N 1
ATOM 1266 C CA . GLN A 1 159 ? -13.182 -12.373 3.760 1.00 93.69 159 GLN A CA 1
ATOM 1267 C C . GLN A 1 159 ? -13.199 -11.452 2.537 1.00 93.69 159 GLN A C 1
ATOM 1269 O O . GLN A 1 159 ? -13.280 -11.936 1.408 1.00 93.69 159 GLN A O 1
ATOM 1274 N N . ARG A 1 160 ? -13.032 -10.139 2.740 1.00 93.06 160 ARG A N 1
ATOM 1275 C CA . ARG A 1 160 ? -12.878 -9.172 1.646 1.00 93.06 160 ARG A CA 1
ATOM 1276 C C . ARG A 1 160 ? -11.701 -9.525 0.739 1.00 93.06 160 ARG A C 1
ATOM 1278 O O . ARG A 1 160 ? -11.899 -9.622 -0.473 1.00 93.06 160 ARG A O 1
ATOM 1285 N N . LEU A 1 161 ? -10.522 -9.812 1.295 1.00 94.06 161 LEU A N 1
ATOM 1286 C CA . LEU A 1 161 ? 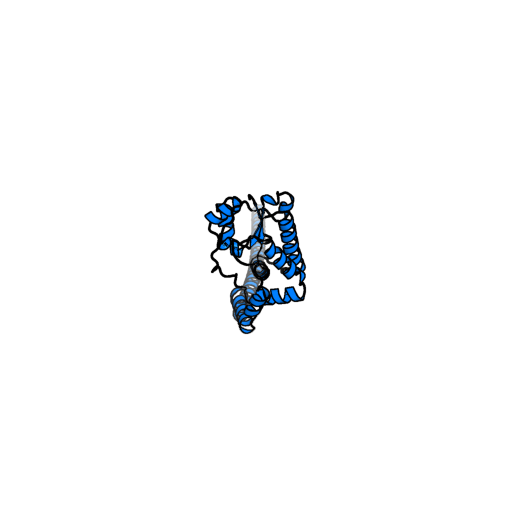-9.364 -10.225 0.492 1.00 94.06 161 LEU A CA 1
ATOM 1287 C C . LEU A 1 161 ? -9.634 -11.521 -0.284 1.00 94.06 161 LEU A C 1
ATOM 1289 O O . LEU A 1 161 ? -9.325 -11.605 -1.470 1.00 94.06 161 LEU A O 1
ATOM 1293 N N . GLN A 1 162 ? -10.265 -12.516 0.346 1.00 93.69 162 GLN A N 1
ATOM 1294 C CA . GLN A 1 162 ? -10.605 -13.786 -0.307 1.00 93.69 162 GLN A CA 1
ATOM 1295 C C . GLN A 1 162 ? -11.550 -13.604 -1.499 1.00 93.69 162 GLN A C 1
ATOM 1297 O O . GLN A 1 162 ? -11.363 -14.235 -2.539 1.00 93.69 162 GLN A O 1
ATOM 1302 N N . THR A 1 163 ? -12.545 -12.721 -1.382 1.00 92.94 163 THR A N 1
ATOM 1303 C CA . THR A 1 163 ? -13.462 -12.432 -2.498 1.00 92.94 163 THR A CA 1
ATOM 1304 C C . THR A 1 163 ? -12.782 -11.740 -3.678 1.00 92.94 163 THR A C 1
ATOM 1306 O O . THR A 1 163 ? -13.266 -11.845 -4.803 1.00 92.94 163 THR A O 1
ATOM 1309 N N . ARG A 1 164 ? -11.649 -11.066 -3.447 1.00 91.81 164 ARG A N 1
ATOM 1310 C CA . ARG A 1 164 ? -10.864 -10.386 -4.488 1.00 91.81 164 ARG A CA 1
ATOM 1311 C C . ARG A 1 164 ? -9.729 -11.238 -5.048 1.00 91.81 164 ARG A C 1
ATOM 1313 O O . ARG A 1 164 ? -9.283 -10.984 -6.160 1.00 91.81 164 ARG A O 1
ATOM 1320 N N . SER A 1 165 ? -9.326 -12.304 -4.360 1.00 90.62 165 SER A N 1
ATOM 1321 C CA . SER A 1 165 ? -8.290 -13.241 -4.811 1.00 90.62 165 SER A CA 1
ATOM 1322 C C . SER A 1 165 ? -8.824 -14.381 -5.696 1.00 90.62 165 SER A C 1
ATOM 1324 O O . SER A 1 165 ? -8.313 -15.501 -5.638 1.00 90.62 165 SER A O 1
ATOM 1326 N N . LEU A 1 166 ? -9.879 -14.144 -6.482 1.00 92.00 166 LEU A N 1
ATOM 1327 C CA . LEU A 1 166 ? -10.386 -15.132 -7.441 1.00 92.00 166 LEU A CA 1
ATOM 1328 C C . LEU A 1 166 ? -9.390 -15.307 -8.590 1.00 92.00 166 LEU A C 1
ATOM 1330 O O . LEU A 1 166 ? -8.835 -14.327 -9.084 1.00 92.00 166 LEU A O 1
ATOM 1334 N N . THR A 1 167 ? -9.194 -16.545 -9.050 1.00 90.62 167 THR A N 1
ATOM 1335 C CA . THR A 1 167 ? -8.194 -16.871 -10.081 1.00 90.62 167 THR A CA 1
ATOM 1336 C C . THR A 1 167 ? -8.362 -16.037 -11.350 1.00 90.62 167 THR A C 1
ATOM 1338 O O . THR A 1 167 ? -7.380 -15.492 -11.842 1.00 90.62 167 THR A O 1
ATOM 1341 N N . ASP A 1 168 ? -9.588 -15.854 -11.839 1.00 92.06 168 ASP A N 1
ATOM 1342 C CA . ASP A 1 168 ? -9.836 -15.077 -13.061 1.00 92.06 168 ASP A CA 1
ATOM 1343 C C . ASP A 1 168 ? -9.532 -13.579 -12.882 1.00 92.06 168 ASP A C 1
ATOM 1345 O O . ASP A 1 168 ? -8.992 -12.935 -13.786 1.00 92.06 168 ASP A O 1
ATOM 1349 N N . LEU A 1 169 ? -9.815 -13.025 -11.695 1.00 91.00 169 LEU A N 1
ATOM 1350 C CA . LEU A 1 169 ? -9.474 -11.639 -11.359 1.00 91.00 169 LEU A CA 1
ATOM 1351 C C . LEU A 1 169 ? -7.957 -11.458 -11.268 1.00 91.00 169 LEU A C 1
ATOM 1353 O O . LEU A 1 169 ? -7.427 -10.491 -11.804 1.00 91.00 169 LEU A O 1
ATOM 1357 N N . LEU A 1 170 ? -7.260 -12.416 -10.653 1.00 90.38 170 LEU A N 1
ATOM 1358 C CA . LEU A 1 170 ? -5.801 -12.426 -10.546 1.00 90.38 170 LEU A CA 1
ATOM 1359 C C . LEU A 1 170 ? -5.122 -12.485 -11.911 1.00 90.38 170 LEU A C 1
ATOM 1361 O O . LEU A 1 170 ? -4.183 -11.735 -12.155 1.00 90.38 170 LEU A O 1
ATOM 1365 N N . LEU A 1 171 ? -5.594 -13.362 -12.800 1.00 88.56 171 LEU A N 1
ATOM 1366 C CA . LEU A 1 171 ? -5.055 -13.480 -14.155 1.00 88.56 171 LEU A CA 1
ATOM 1367 C C . LEU A 1 171 ? -5.258 -12.187 -14.951 1.00 88.56 171 LEU A C 1
ATOM 1369 O O . LEU A 1 171 ? -4.356 -11.767 -15.673 1.00 88.56 171 LEU A O 1
ATOM 1373 N N . THR A 1 172 ? -6.416 -11.541 -14.791 1.00 88.12 172 THR A N 1
ATOM 1374 C CA . THR A 1 172 ? -6.719 -10.266 -15.456 1.00 88.12 172 THR A CA 1
ATOM 1375 C C . THR A 1 172 ? -5.822 -9.141 -14.942 1.00 88.12 172 THR A C 1
ATOM 1377 O O . THR A 1 172 ? -5.199 -8.447 -15.741 1.00 88.12 172 THR A O 1
ATOM 1380 N N . ASP A 1 173 ? -5.717 -8.996 -13.621 1.00 85.94 173 ASP A N 1
ATOM 1381 C CA . ASP A 1 173 ? -4.889 -7.984 -12.956 1.00 85.94 173 ASP A CA 1
ATOM 1382 C C . ASP A 1 173 ? -3.400 -8.158 -13.306 1.00 85.94 173 ASP A C 1
ATOM 1384 O O . ASP A 1 173 ? -2.717 -7.212 -13.698 1.00 85.94 173 ASP A O 1
ATOM 1388 N N . TRP A 1 174 ? -2.911 -9.404 -13.288 1.00 83.25 174 TRP A N 1
ATOM 1389 C CA . TRP A 1 174 ? -1.546 -9.742 -13.703 1.00 83.25 174 TRP A CA 1
ATOM 1390 C C . TRP A 1 174 ? -1.268 -9.351 -15.154 1.00 83.25 174 TRP A C 1
ATOM 1392 O O . TRP A 1 174 ? -0.229 -8.768 -15.460 1.00 83.25 174 TRP A O 1
ATOM 1402 N N . TRP A 1 175 ? -2.205 -9.643 -16.055 1.00 81.19 175 TRP A N 1
ATOM 1403 C CA . TRP A 1 175 ? -2.046 -9.337 -17.472 1.00 81.19 175 TRP A CA 1
ATOM 1404 C C . TRP A 1 175 ? -2.082 -7.830 -17.765 1.00 81.19 175 TRP A C 1
ATOM 1406 O O . TRP A 1 175 ? -1.307 -7.346 -18.591 1.00 81.19 175 TRP A O 1
ATOM 1416 N N . GLN A 1 176 ? -2.956 -7.077 -17.091 1.00 78.94 176 GLN A N 1
ATOM 1417 C CA . GLN A 1 176 ? -3.113 -5.635 -17.310 1.00 78.94 176 GLN A CA 1
ATOM 1418 C C . GLN A 1 176 ? -1.888 -4.837 -16.856 1.00 78.94 176 GLN A C 1
ATOM 1420 O O . GLN A 1 176 ? -1.408 -3.990 -17.607 1.00 78.94 176 GLN A O 1
ATOM 1425 N N . VAL A 1 177 ? -1.328 -5.147 -15.682 1.00 69.62 177 VAL A N 1
ATOM 1426 C CA . VAL A 1 177 ? -0.123 -4.459 -15.185 1.00 69.62 177 VAL A CA 1
ATOM 1427 C C . VAL A 1 177 ? 1.097 -4.756 -16.062 1.00 69.62 177 VAL A C 1
ATOM 1429 O O . VAL A 1 177 ? 1.922 -3.868 -16.292 1.00 69.62 177 VAL A O 1
ATOM 1432 N N . ASN A 1 178 ? 1.201 -5.976 -16.601 1.00 63.19 178 ASN A N 1
ATOM 1433 C CA . ASN A 1 178 ? 2.268 -6.316 -17.538 1.00 63.19 178 ASN A CA 1
ATOM 1434 C C . ASN A 1 178 ? 2.183 -5.488 -18.821 1.00 63.19 178 ASN A C 1
ATOM 1436 O O . ASN A 1 178 ? 3.216 -5.053 -19.299 1.00 63.19 178 ASN A O 1
ATOM 1440 N N . ALA A 1 179 ? 0.995 -5.187 -19.349 1.00 60.69 179 ALA A N 1
ATOM 1441 C CA . ALA A 1 179 ? 0.880 -4.381 -20.567 1.00 60.69 179 ALA A CA 1
ATOM 1442 C C . ALA A 1 179 ? 1.409 -2.938 -20.415 1.00 60.69 179 ALA A C 1
ATOM 1444 O O . ALA A 1 179 ? 1.857 -2.348 -21.397 1.00 60.69 179 ALA A O 1
ATOM 1445 N N . GLU A 1 180 ? 1.352 -2.364 -19.208 1.00 59.41 180 GLU A N 1
ATOM 1446 C CA . GLU A 1 180 ? 1.806 -0.992 -18.936 1.00 59.41 180 GLU A CA 1
ATOM 1447 C C . GLU A 1 180 ? 3.290 -0.905 -18.553 1.00 59.41 180 GLU A C 1
ATOM 1449 O O . GLU A 1 180 ? 3.950 0.083 -18.879 1.00 59.41 180 GLU A O 1
ATOM 1454 N N . ARG A 1 181 ? 3.825 -1.916 -17.853 1.00 60.03 181 ARG A N 1
ATOM 1455 C CA . ARG A 1 181 ? 5.217 -1.921 -17.358 1.00 60.03 181 ARG A CA 1
ATOM 1456 C C . ARG A 1 181 ? 6.172 -2.754 -18.207 1.00 60.03 181 ARG A C 1
ATOM 1458 O O . ARG A 1 181 ? 7.352 -2.422 -18.297 1.00 60.03 181 ARG A O 1
ATOM 1465 N N . GLU A 1 182 ? 5.684 -3.824 -18.819 1.00 61.88 182 GLU A N 1
ATOM 1466 C CA . GLU A 1 182 ? 6.461 -4.710 -19.678 1.00 61.88 182 GLU A CA 1
ATOM 1467 C C . GLU A 1 182 ? 6.064 -4.436 -21.131 1.00 61.88 182 GLU A C 1
ATOM 1469 O O . GLU A 1 182 ? 4.920 -4.621 -21.545 1.00 61.88 182 GLU A O 1
ATOM 1474 N N . CYS A 1 183 ? 7.012 -3.971 -21.947 1.00 62.06 183 CYS A N 1
ATOM 1475 C CA . CYS A 1 183 ? 6.766 -3.900 -23.382 1.00 62.06 183 CYS A CA 1
ATOM 1476 C C . CYS A 1 183 ? 6.456 -5.311 -23.902 1.00 62.06 183 CYS A C 1
ATOM 1478 O O . CYS A 1 183 ? 7.053 -6.289 -23.436 1.00 62.06 183 CYS A O 1
ATOM 1480 N N . SER A 1 184 ? 5.545 -5.435 -24.875 1.00 69.25 184 SER A N 1
ATOM 1481 C CA . SER A 1 184 ? 5.258 -6.747 -25.466 1.00 69.25 184 SER A CA 1
ATOM 1482 C C . SER A 1 184 ? 6.558 -7.385 -25.957 1.00 69.25 184 SER A C 1
ATOM 1484 O O . SER A 1 184 ? 7.495 -6.677 -26.323 1.00 69.25 184 SER A O 1
ATOM 1486 N N . ARG A 1 185 ? 6.637 -8.719 -26.006 1.00 72.44 185 ARG A N 1
ATOM 1487 C CA . ARG A 1 185 ? 7.840 -9.390 -26.523 1.00 72.44 185 ARG A CA 1
ATOM 1488 C C . ARG A 1 185 ? 8.260 -8.840 -27.892 1.00 72.44 185 ARG A C 1
ATOM 1490 O O . ARG A 1 185 ? 9.436 -8.610 -28.123 1.00 72.44 185 ARG A O 1
ATOM 1497 N N . GLU A 1 186 ? 7.295 -8.547 -28.757 1.00 78.38 186 GLU A N 1
ATOM 1498 C CA . GLU A 1 186 ? 7.536 -7.945 -30.071 1.00 78.38 186 GLU A CA 1
ATOM 1499 C C . GLU A 1 186 ? 8.118 -6.527 -29.974 1.00 78.38 186 GLU A C 1
ATOM 1501 O O . GLU A 1 186 ? 9.032 -6.174 -30.720 1.00 78.38 186 GLU A O 1
ATOM 1506 N N . GLN A 1 187 ? 7.625 -5.709 -29.040 1.00 78.56 187 GLN A N 1
ATOM 1507 C CA . GLN A 1 187 ? 8.191 -4.389 -28.760 1.00 78.56 187 GLN A CA 1
ATOM 1508 C C . GLN A 1 187 ? 9.593 -4.497 -28.152 1.00 78.56 187 GLN A C 1
ATOM 1510 O O . GLN A 1 187 ? 10.466 -3.719 -28.530 1.00 78.56 187 GLN A O 1
ATOM 1515 N N . ALA A 1 188 ? 9.830 -5.459 -27.256 1.00 82.38 188 ALA A N 1
ATOM 1516 C CA . ALA A 1 188 ? 11.140 -5.732 -26.673 1.00 82.38 188 ALA A CA 1
ATOM 1517 C C . ALA A 1 188 ? 12.148 -6.134 -27.758 1.00 82.38 188 ALA A C 1
ATOM 1519 O O . ALA A 1 188 ? 13.218 -5.538 -27.850 1.00 82.38 188 ALA A O 1
ATOM 1520 N N . ASP A 1 189 ? 11.769 -7.070 -28.630 1.00 85.00 189 ASP A N 1
ATOM 1521 C CA . ASP A 1 189 ? 12.586 -7.536 -29.751 1.00 85.00 189 ASP A CA 1
ATOM 1522 C C . ASP A 1 189 ? 12.856 -6.392 -30.745 1.00 85.00 189 ASP A C 1
ATOM 1524 O O . ASP A 1 189 ? 13.992 -6.188 -31.176 1.00 85.00 189 ASP A O 1
ATOM 1528 N N . SER A 1 190 ? 11.845 -5.572 -31.057 1.00 88.88 190 SER A N 1
ATOM 1529 C CA . SER A 1 190 ? 12.023 -4.395 -31.914 1.00 88.88 190 SER A CA 1
ATOM 1530 C C . SER A 1 190 ? 12.923 -3.332 -31.277 1.00 88.88 190 SER A C 1
ATOM 1532 O O . SER A 1 190 ? 13.686 -2.683 -31.996 1.00 88.88 190 SER A O 1
ATOM 1534 N N . ASN A 1 191 ? 12.825 -3.109 -29.965 1.00 87.69 191 ASN A N 1
ATOM 1535 C CA . ASN A 1 191 ? 13.667 -2.155 -29.246 1.00 87.69 191 ASN A CA 1
ATOM 1536 C C . ASN A 1 191 ? 15.110 -2.654 -29.155 1.00 87.69 191 ASN A C 1
ATOM 1538 O O . ASN A 1 191 ? 16.030 -1.870 -29.377 1.00 87.69 191 ASN A O 1
ATOM 1542 N N . LEU A 1 192 ? 15.311 -3.951 -28.911 1.00 91.38 192 LEU A N 1
ATOM 1543 C CA . LEU A 1 192 ? 16.626 -4.589 -28.940 1.00 91.38 192 LEU A CA 1
ATOM 1544 C C . LEU A 1 192 ? 17.276 -4.465 -30.316 1.00 91.38 192 LEU A C 1
ATOM 1546 O O . LEU A 1 192 ? 18.431 -4.058 -30.402 1.00 91.38 192 LEU A O 1
ATOM 1550 N N . LEU A 1 193 ? 16.529 -4.733 -31.391 1.00 93.69 193 LEU A N 1
ATOM 1551 C CA . LEU A 1 193 ? 17.032 -4.575 -32.755 1.00 93.69 193 LEU A CA 1
ATOM 1552 C C . LEU A 1 193 ? 17.451 -3.123 -33.036 1.00 93.69 193 LEU A C 1
ATOM 1554 O O . LEU A 1 193 ? 18.515 -2.881 -33.600 1.00 93.69 193 LEU A O 1
ATOM 1558 N N . ARG A 1 194 ? 16.641 -2.145 -32.607 1.00 93.31 194 ARG A N 1
ATOM 1559 C CA . ARG A 1 194 ? 16.981 -0.718 -32.732 1.00 93.31 194 ARG A CA 1
ATOM 1560 C C . ARG A 1 194 ? 18.225 -0.351 -31.930 1.00 93.31 194 ARG A C 1
ATOM 1562 O O . ARG A 1 194 ? 19.054 0.400 -32.427 1.00 93.31 194 ARG A O 1
ATOM 1569 N N . MET A 1 195 ? 18.370 -0.868 -30.712 1.00 93.94 195 MET A N 1
ATOM 1570 C CA . MET A 1 195 ? 19.560 -0.624 -29.894 1.00 93.94 195 MET A CA 1
ATOM 1571 C C . MET A 1 195 ? 20.819 -1.206 -30.535 1.00 93.94 195 MET A C 1
ATOM 1573 O O . MET A 1 195 ? 21.839 -0.526 -30.558 1.00 93.94 195 MET A O 1
ATOM 1577 N N . GLN A 1 196 ? 20.738 -2.411 -31.105 1.00 95.44 196 GLN A N 1
ATOM 1578 C CA . GLN A 1 196 ? 21.848 -3.015 -31.846 1.00 95.44 196 GLN A CA 1
ATOM 1579 C C . GLN A 1 196 ? 22.245 -2.160 -33.054 1.00 95.44 196 GLN A C 1
ATOM 1581 O O . GLN A 1 196 ? 23.418 -1.856 -33.219 1.00 95.44 196 GLN A O 1
ATOM 1586 N N . GLN A 1 197 ? 21.270 -1.679 -33.831 1.00 95.69 197 GLN A N 1
ATOM 1587 C CA . GLN A 1 197 ? 21.535 -0.779 -34.959 1.00 95.69 197 GLN A CA 1
ATOM 1588 C C . GLN A 1 197 ? 22.215 0.523 -34.522 1.00 95.69 197 GLN A C 1
ATOM 1590 O O . GLN A 1 197 ? 23.195 0.938 -35.129 1.00 95.69 197 GLN A O 1
ATOM 1595 N N . ILE A 1 198 ? 21.732 1.149 -33.444 1.00 96.50 198 ILE A N 1
ATOM 1596 C CA . ILE A 1 198 ? 22.337 2.374 -32.900 1.00 96.50 198 ILE A CA 1
ATOM 1597 C C . ILE A 1 198 ? 23.775 2.115 -32.441 1.00 96.50 198 ILE A C 1
ATOM 1599 O O . ILE A 1 198 ? 24.639 2.969 -32.630 1.00 96.50 198 ILE A O 1
ATOM 1603 N N . GLN A 1 199 ? 24.036 0.958 -31.832 1.00 95.88 199 GLN A N 1
ATOM 1604 C CA . GLN A 1 199 ? 25.374 0.584 -31.391 1.00 95.88 199 GLN A CA 1
ATOM 1605 C C . GLN A 1 199 ? 26.322 0.377 -32.579 1.00 95.88 199 GLN A C 1
ATOM 1607 O O . GLN A 1 199 ? 27.414 0.941 -32.581 1.00 95.88 199 GLN A O 1
ATOM 1612 N N . ASP A 1 200 ? 25.879 -0.342 -33.611 1.00 96.12 200 ASP A N 1
ATOM 1613 C CA . ASP A 1 200 ? 26.656 -0.559 -34.835 1.00 96.12 200 ASP A CA 1
ATOM 1614 C C . ASP A 1 200 ? 26.969 0.769 -35.549 1.00 96.12 200 ASP A C 1
ATOM 1616 O O . ASP A 1 200 ? 28.105 1.013 -35.971 1.00 96.12 200 ASP A O 1
ATOM 1620 N N . ASP A 1 201 ? 25.981 1.664 -35.644 1.00 95.81 201 ASP A N 1
ATOM 1621 C CA . ASP A 1 201 ? 26.152 3.000 -36.220 1.00 95.81 201 ASP A CA 1
ATOM 1622 C C . ASP A 1 201 ? 27.146 3.842 -35.404 1.00 95.81 201 ASP A C 1
ATOM 1624 O O . ASP A 1 201 ? 27.997 4.536 -35.970 1.00 95.81 201 ASP A O 1
ATOM 1628 N N . PHE A 1 202 ? 27.078 3.768 -34.073 1.00 96.06 202 PHE A N 1
ATOM 1629 C CA . PHE A 1 202 ? 27.993 4.482 -33.186 1.00 96.06 202 PHE A CA 1
ATOM 1630 C C . PHE A 1 202 ? 29.438 3.992 -33.337 1.00 96.06 202 PHE A C 1
ATOM 1632 O O . PHE A 1 202 ? 30.354 4.808 -33.486 1.00 96.06 202 PHE A O 1
ATOM 1639 N N . ASP A 1 203 ? 29.646 2.676 -33.368 1.00 96.00 203 ASP A N 1
ATOM 1640 C CA . ASP A 1 203 ? 30.965 2.072 -33.560 1.00 96.00 203 ASP A CA 1
ATOM 1641 C C . ASP A 1 203 ? 31.558 2.445 -34.923 1.00 96.00 203 ASP A C 1
ATOM 1643 O O . ASP A 1 203 ? 32.745 2.779 -35.030 1.00 96.00 203 ASP A O 1
ATOM 1647 N N . ARG A 1 204 ? 30.725 2.480 -35.967 1.00 95.31 204 ARG A N 1
ATOM 1648 C CA . ARG A 1 204 ? 31.135 2.944 -37.294 1.00 95.31 204 ARG A CA 1
ATOM 1649 C C . ARG A 1 204 ? 31.565 4.410 -37.283 1.00 95.31 204 ARG A C 1
ATOM 1651 O O . ARG A 1 204 ? 32.628 4.734 -37.816 1.00 95.31 204 ARG A O 1
ATOM 1658 N N . ILE A 1 205 ? 30.789 5.293 -36.655 1.00 95.75 205 ILE A N 1
ATOM 1659 C CA . ILE A 1 205 ? 31.129 6.721 -36.549 1.00 95.75 205 ILE A CA 1
ATOM 1660 C C . ILE A 1 205 ? 32.448 6.911 -35.792 1.00 95.75 205 ILE A C 1
ATOM 1662 O O . ILE A 1 205 ? 33.278 7.728 -36.200 1.00 95.75 205 ILE A O 1
ATOM 1666 N N . LEU A 1 206 ? 32.686 6.149 -34.721 1.00 95.25 206 LEU A N 1
ATOM 1667 C CA . LEU A 1 206 ? 33.956 6.188 -33.990 1.00 95.25 206 LEU A CA 1
ATOM 1668 C C . LEU A 1 206 ? 35.143 5.786 -34.874 1.00 95.25 206 LEU A C 1
ATOM 1670 O O . LEU A 1 206 ? 36.186 6.450 -34.847 1.00 95.25 206 LEU A O 1
ATOM 1674 N N . GLN A 1 207 ? 34.989 4.738 -35.687 1.00 93.75 207 GLN A N 1
ATOM 1675 C CA . GLN A 1 207 ? 36.015 4.325 -36.644 1.00 93.75 207 GLN A CA 1
ATOM 1676 C C . GLN A 1 207 ? 36.277 5.414 -37.690 1.00 93.75 207 GLN A C 1
ATOM 1678 O O . GLN A 1 207 ? 37.432 5.797 -37.895 1.00 93.75 207 GLN A O 1
ATOM 1683 N N . GLU A 1 208 ? 35.233 5.977 -38.297 1.00 94.06 208 GLU A N 1
ATOM 1684 C CA . GLU A 1 208 ? 35.357 7.055 -39.285 1.00 94.06 208 GLU A CA 1
ATOM 1685 C C . GLU A 1 208 ? 36.031 8.300 -38.681 1.00 94.06 208 GLU A C 1
ATOM 1687 O O . GLU A 1 208 ? 36.957 8.861 -39.274 1.00 94.06 208 GLU A O 1
ATOM 1692 N N . GLN A 1 209 ? 35.663 8.690 -37.457 1.00 93.69 209 GLN A N 1
ATOM 1693 C CA . GLN A 1 209 ? 36.287 9.809 -36.747 1.00 93.69 209 GLN A CA 1
ATOM 1694 C C . GLN A 1 209 ? 37.779 9.562 -36.481 1.00 93.69 209 GLN A C 1
ATOM 1696 O O . GLN A 1 209 ? 38.596 10.482 -36.607 1.00 93.69 209 GLN A O 1
ATOM 1701 N N . SER A 1 210 ? 38.152 8.331 -36.120 1.00 91.25 210 SER A N 1
ATOM 1702 C CA . SER A 1 210 ? 39.555 7.956 -35.927 1.00 91.25 210 SER A CA 1
ATOM 1703 C C . SER A 1 210 ? 40.360 8.075 -37.228 1.00 91.25 210 SER A C 1
ATOM 1705 O O . SER A 1 210 ? 41.452 8.649 -37.215 1.00 91.25 210 SER A O 1
ATOM 1707 N N . GLY A 1 211 ? 39.782 7.654 -38.359 1.00 92.31 211 GLY A N 1
ATOM 1708 C CA . GLY A 1 211 ? 40.389 7.778 -39.685 1.00 92.31 211 GLY A CA 1
ATOM 1709 C C . GLY A 1 211 ? 40.535 9.232 -40.144 1.00 92.31 211 GLY A C 1
ATOM 1710 O O . GLY A 1 211 ? 41.570 9.625 -40.679 1.00 92.31 211 GLY A O 1
ATOM 1711 N N . VAL A 1 212 ? 39.544 10.085 -39.875 1.00 92.75 212 VAL A N 1
ATOM 1712 C CA . VAL A 1 212 ? 39.653 11.528 -40.159 1.00 92.75 212 VAL A CA 1
ATOM 1713 C C . VAL A 1 212 ? 40.768 12.165 -39.328 1.00 92.75 212 VAL A C 1
ATOM 1715 O O . VAL A 1 212 ? 41.542 12.974 -39.843 1.00 92.75 212 VAL A O 1
ATOM 1718 N N . ARG A 1 213 ? 40.900 11.790 -38.049 1.00 91.88 213 ARG A N 1
ATOM 1719 C CA . ARG A 1 213 ? 41.984 12.292 -37.193 1.00 91.88 213 ARG A CA 1
ATOM 1720 C C . ARG A 1 213 ? 43.363 11.882 -37.703 1.00 91.88 213 ARG A C 1
ATOM 1722 O O . ARG A 1 213 ? 44.257 12.726 -37.683 1.00 91.88 213 ARG A O 1
ATOM 1729 N N . SER A 1 214 ? 43.549 10.645 -38.168 1.00 92.38 214 SER A N 1
ATOM 1730 C CA . SER A 1 214 ? 44.835 10.224 -38.740 1.00 92.38 214 SER A CA 1
ATOM 1731 C C . SER A 1 214 ? 45.154 10.987 -40.026 1.00 92.38 214 SER A C 1
ATOM 1733 O O . SER A 1 214 ? 46.252 11.522 -40.152 1.00 92.38 214 SER A O 1
ATOM 1735 N N . LEU A 1 215 ? 44.177 11.156 -40.924 1.00 92.31 215 LEU A N 1
ATOM 1736 C CA . LEU A 1 215 ? 44.355 11.939 -42.154 1.00 92.31 215 LEU A CA 1
ATOM 1737 C C . LEU A 1 215 ? 44.729 13.401 -41.869 1.00 92.31 215 LEU A C 1
ATOM 1739 O O . LEU A 1 215 ? 45.621 13.947 -42.516 1.00 92.31 215 LEU A O 1
ATOM 1743 N N . LEU A 1 216 ? 44.098 14.035 -40.876 1.00 92.25 216 LEU A N 1
ATOM 1744 C CA . LEU A 1 216 ? 44.450 15.393 -40.449 1.00 92.25 216 LEU A CA 1
ATOM 1745 C C . LEU A 1 216 ? 45.862 15.472 -39.855 1.00 92.25 216 LEU A C 1
ATOM 1747 O O . LEU A 1 216 ? 46.557 16.470 -40.049 1.00 92.25 216 LEU A O 1
ATOM 1751 N N . GLN A 1 217 ? 46.305 14.450 -39.120 1.00 91.88 217 GLN A N 1
ATOM 1752 C CA . GLN A 1 217 ? 47.678 14.393 -38.615 1.00 91.88 217 GLN A CA 1
ATOM 1753 C C . GLN A 1 217 ? 48.687 14.272 -39.757 1.00 91.88 217 GLN A C 1
ATOM 1755 O O . GLN A 1 217 ? 49.693 14.983 -39.748 1.00 91.88 217 GLN A O 1
ATOM 1760 N N . ASP A 1 218 ? 48.409 13.425 -40.745 1.00 91.81 218 ASP A N 1
ATOM 1761 C CA . ASP A 1 218 ? 49.282 13.229 -41.902 1.00 91.81 218 ASP A CA 1
ATOM 1762 C C . ASP A 1 218 ? 49.332 14.475 -42.789 1.00 91.81 218 ASP A C 1
ATOM 1764 O O . ASP A 1 218 ? 50.421 14.912 -43.161 1.00 91.81 218 ASP A O 1
ATOM 1768 N N . GLN A 1 219 ? 48.192 15.131 -43.033 1.00 91.38 219 GLN A N 1
ATOM 1769 C CA . GLN A 1 219 ? 48.149 16.414 -43.739 1.00 91.38 219 GLN A CA 1
ATOM 1770 C C . GLN A 1 219 ? 48.972 17.483 -43.007 1.00 91.38 219 GLN A C 1
ATOM 1772 O O . GLN A 1 219 ? 49.778 18.170 -43.629 1.00 91.38 219 GLN A O 1
ATOM 1777 N N . ASN A 1 220 ? 48.823 17.603 -41.683 1.00 91.12 220 ASN A N 1
ATOM 1778 C CA . ASN A 1 220 ? 49.586 18.569 -40.891 1.00 91.12 220 ASN A CA 1
ATOM 1779 C C . ASN A 1 220 ? 51.095 18.297 -40.917 1.00 91.12 220 ASN A C 1
ATOM 1781 O O . ASN A 1 220 ? 51.879 19.245 -40.971 1.00 91.12 220 ASN A O 1
ATOM 1785 N N . LYS A 1 221 ? 51.518 17.026 -40.874 1.00 91.81 221 LYS A N 1
ATOM 1786 C CA . LYS A 1 221 ? 52.932 16.655 -41.044 1.00 91.81 221 LYS A CA 1
ATOM 1787 C C . LYS A 1 221 ? 53.432 17.072 -42.422 1.00 91.81 221 LYS A C 1
ATOM 1789 O O . LYS A 1 221 ? 54.421 17.788 -42.508 1.00 91.81 221 LYS A O 1
ATOM 1794 N N . LEU A 1 222 ? 52.691 16.728 -43.472 1.00 91.00 222 LEU A N 1
ATOM 1795 C CA . LEU A 1 222 ? 53.066 17.031 -44.850 1.00 91.00 222 LEU A CA 1
ATOM 1796 C C . LEU A 1 222 ? 53.150 18.546 -45.104 1.00 91.00 222 LEU A C 1
ATOM 1798 O O . LEU A 1 222 ? 54.103 19.021 -45.716 1.00 91.00 222 LEU A O 1
ATOM 1802 N N . SER A 1 223 ? 52.212 19.333 -44.568 1.00 90.31 223 SER A N 1
ATOM 1803 C CA . SER A 1 223 ? 52.276 20.799 -44.614 1.00 90.31 223 SER A CA 1
ATOM 1804 C C . SER A 1 223 ? 53.481 21.362 -43.859 1.00 90.31 223 SER A C 1
ATOM 1806 O O . SER A 1 223 ? 54.119 22.291 -44.351 1.00 90.31 223 SER A O 1
ATOM 1808 N N . ARG A 1 224 ? 53.827 20.813 -42.686 1.00 89.38 224 ARG A N 1
ATOM 1809 C CA . ARG A 1 224 ? 55.032 21.221 -41.944 1.00 89.38 224 ARG A CA 1
ATOM 1810 C C . ARG A 1 224 ? 56.300 20.905 -42.728 1.00 89.38 224 ARG A C 1
ATOM 1812 O O . ARG A 1 224 ? 57.153 21.780 -42.850 1.00 89.38 224 ARG A O 1
ATOM 1819 N N . ASP A 1 225 ? 56.395 19.712 -43.301 1.00 88.81 225 ASP A N 1
AT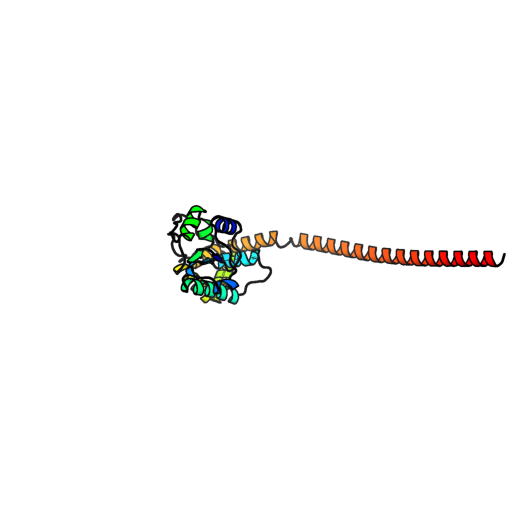OM 1820 C CA . ASP A 1 225 ? 57.552 19.295 -44.091 1.00 88.81 225 ASP A CA 1
ATOM 1821 C C . ASP A 1 225 ? 57.740 20.212 -45.306 1.00 88.81 225 ASP A C 1
ATOM 1823 O O . ASP A 1 225 ? 58.833 20.739 -45.510 1.00 88.81 225 ASP A O 1
ATOM 1827 N N . LEU A 1 226 ? 56.664 20.523 -46.038 1.00 87.75 226 LEU A N 1
ATOM 1828 C CA . LEU A 1 226 ? 56.697 21.476 -47.154 1.00 87.75 226 LEU A CA 1
ATOM 1829 C C . LEU A 1 226 ? 57.146 22.879 -46.722 1.00 87.75 226 LEU A C 1
ATOM 1831 O O . LEU A 1 226 ? 57.996 23.478 -47.381 1.00 87.75 226 LEU A O 1
ATOM 1835 N N . LEU A 1 227 ? 56.629 23.397 -45.603 1.00 87.38 227 LEU A N 1
ATOM 1836 C CA . LEU A 1 227 ? 57.041 24.700 -45.069 1.00 87.38 227 LEU A CA 1
ATOM 1837 C C . LEU A 1 227 ? 58.522 24.715 -44.671 1.00 87.38 227 LEU A C 1
ATOM 1839 O O . LEU A 1 227 ? 59.221 25.683 -44.964 1.00 87.38 227 LEU A O 1
ATOM 1843 N N . THR A 1 228 ? 59.029 23.645 -44.051 1.00 85.62 228 THR A N 1
ATOM 1844 C CA . THR A 1 228 ? 60.461 23.546 -43.723 1.00 85.62 228 THR A CA 1
ATOM 1845 C C . THR A 1 228 ? 61.339 23.454 -44.969 1.00 85.62 228 THR A C 1
ATOM 1847 O O . THR A 1 228 ? 62.430 24.022 -44.986 1.00 85.62 228 THR A O 1
ATOM 1850 N N . HIS A 1 229 ? 60.868 22.788 -46.025 1.00 82.75 229 HIS A N 1
ATOM 1851 C CA . HIS A 1 229 ? 61.590 22.682 -47.290 1.00 82.75 2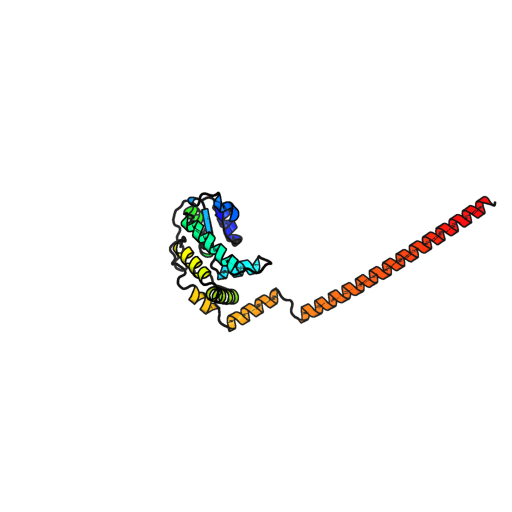29 HIS A CA 1
ATOM 1852 C C . HIS A 1 229 ? 61.670 24.029 -48.019 1.00 82.75 229 HIS A C 1
ATOM 1854 O O . HIS A 1 229 ? 62.740 24.402 -48.498 1.00 82.75 229 HIS A O 1
ATOM 1860 N N . LEU A 1 230 ? 60.565 24.783 -48.045 1.00 83.75 230 LEU A N 1
ATOM 1861 C CA . LEU A 1 230 ? 60.520 26.140 -48.598 1.00 83.75 230 LEU A CA 1
ATOM 1862 C C . LEU A 1 230 ? 61.396 27.111 -47.797 1.00 83.75 230 LEU A C 1
ATOM 1864 O O . LEU A 1 230 ? 62.129 27.901 -48.386 1.00 83.75 230 LEU A O 1
ATOM 1868 N N . ALA A 1 231 ? 61.375 27.022 -46.464 1.00 77.75 231 ALA A N 1
ATOM 1869 C CA . ALA A 1 231 ? 62.233 27.837 -45.606 1.00 77.75 231 ALA A CA 1
ATOM 1870 C C . ALA A 1 231 ? 63.728 27.550 -45.833 1.00 77.75 231 ALA A C 1
ATOM 1872 O O . ALA A 1 231 ? 64.531 28.478 -45.857 1.00 77.75 231 ALA A O 1
ATOM 1873 N N . LYS A 1 232 ? 64.108 26.282 -46.049 1.00 76.75 232 LYS A N 1
ATOM 1874 C CA . LYS A 1 232 ? 65.486 25.911 -46.412 1.00 76.75 232 LYS A CA 1
ATOM 1875 C C . LYS A 1 232 ? 65.892 26.457 -47.781 1.00 76.75 232 LYS A C 1
ATOM 1877 O O . LYS A 1 232 ? 66.970 27.025 -47.893 1.00 76.75 232 LYS A O 1
ATOM 1882 N N . GLN A 1 233 ? 65.022 26.364 -48.788 1.00 76.00 233 GLN A N 1
ATOM 1883 C CA . GLN A 1 233 ? 65.295 26.931 -50.115 1.00 76.00 233 GLN A CA 1
ATOM 1884 C C . GLN A 1 233 ? 65.478 28.455 -50.095 1.00 76.00 233 GLN A C 1
ATOM 1886 O O . GLN A 1 233 ? 66.304 28.962 -50.843 1.00 76.00 233 GLN A O 1
ATOM 1891 N N . GLN A 1 234 ? 64.752 29.179 -49.238 1.00 69.19 234 GLN A N 1
ATOM 1892 C CA . GLN A 1 234 ? 64.923 30.630 -49.075 1.00 69.19 234 GLN A CA 1
ATOM 1893 C C . GLN A 1 234 ? 66.191 31.033 -48.308 1.00 69.19 234 GLN A C 1
ATOM 1895 O O . GLN A 1 234 ? 66.598 32.186 -48.386 1.00 69.19 234 GLN A O 1
ATOM 1900 N N . LEU A 1 235 ? 66.800 30.122 -47.544 1.00 65.31 235 LEU A N 1
ATOM 1901 C CA . LEU A 1 235 ? 68.059 30.366 -46.826 1.00 65.31 235 LEU A CA 1
ATOM 1902 C C . LEU A 1 235 ? 69.300 30.066 -47.683 1.00 65.31 235 LEU A C 1
ATOM 1904 O O . LEU A 1 235 ? 70.390 30.523 -47.349 1.00 65.31 235 LEU A O 1
ATOM 1908 N N . GLU A 1 236 ? 69.143 29.289 -48.757 1.00 57.47 236 GLU A N 1
ATOM 1909 C CA . GLU A 1 236 ? 70.207 28.928 -49.708 1.00 57.47 236 GLU A CA 1
ATOM 1910 C C . GLU A 1 236 ? 70.254 29.850 -50.947 1.00 57.47 236 GLU A C 1
ATOM 1912 O O . GLU A 1 236 ? 71.163 29.719 -51.769 1.00 57.47 236 GLU A O 1
ATOM 1917 N N . SER A 1 237 ? 69.302 30.785 -51.071 1.00 51.28 237 SER A N 1
ATOM 1918 C CA . SER A 1 237 ? 69.242 31.851 -52.089 1.00 51.28 237 SER A CA 1
ATOM 1919 C C . SER A 1 237 ? 69.700 33.195 -51.538 1.00 51.28 237 SER A C 1
ATOM 1921 O O . SER A 1 237 ? 70.467 33.890 -52.239 1.00 51.28 237 SER A O 1
#

pLDDT: mean 88.42, std 7.86, range [51.28, 96.5]

Sequence (237 aa):
MKHWCSAIDVAPGLKEKLTAAGLEAAQLADVKELDPSELLLIYSPPDQLLEQWRTREDTPVQSSDLRQIFQQQLKYTKLGACCAADWRLNYLDTTSLLRLIQRQQPRLELSTPYPEASPIASLVSLQLFKESPDVLENYLNLELHAELFGLQTDSDYIQRLQTRSLTDLLLTDWWQVNAERECSREQADSNLLRMQQIQDDFDRILQEQSGVRSLLQDQNKLSRDLLTHLAKQQLES